Protein AF-A0A9P6UT31-F1 (afdb_monomer)

Solvent-accessible surface area (backbone atoms only — not comparable to full-atom values): 18088 Å² total; per-residue (Å²): 134,74,59,68,81,77,45,52,52,40,90,89,77,68,47,75,53,59,65,46,80,46,76,74,80,50,103,88,44,60,44,75,48,74,59,78,78,89,72,76,81,85,80,83,87,83,89,79,82,91,78,92,74,94,70,62,83,73,60,66,54,74,82,75,46,77,83,74,69,74,71,71,68,64,85,65,69,84,69,59,64,67,61,57,50,50,54,50,52,54,51,53,50,52,51,39,51,52,50,30,52,33,63,76,67,68,44,48,66,56,82,79,68,84,34,88,88,59,56,60,48,88,85,47,20,66,50,39,64,77,40,54,75,65,48,64,67,44,52,67,50,48,46,49,51,49,54,22,56,58,64,68,55,70,73,80,83,72,86,69,93,69,89,71,86,87,80,98,82,82,61,74,71,61,57,54,53,53,52,53,54,50,52,54,50,48,52,53,53,40,54,49,51,56,52,42,46,48,73,32,51,59,90,39,69,74,33,39,57,75,46,27,86,80,44,51,91,47,30,66,59,51,46,53,50,49,54,56,53,71,28,42,86,57,55,73,71,54,38,67,75,66,59,49,58,53,58,95,76,74,86,76,81,83,76,79,84,78,78,81,86,80,88,83,84,89,80,89,81,83,90,82,86,84,87,87,135

Mean predicted aligned error: 20.28 Å

Radius of gyration: 34.46 Å; Cα contacts (8 Å, |Δi|>4): 159; chains: 1; bounding box: 101×57×106 Å

Sequence (277 aa):
MQWSTLSHTCPLCIRPFTTCIHDIQDDQHFSTHQFEPLSHARSHSGRPTASDTTLSHGIIRRLYGPPQFRRRTRNRPPQPESAEEQSVADRQQAALESRRNVYRNGLFVRHIGANRISGFQQITPETFRIFPQRLDRLVPWIRRELQAITTLNPSPRSEVPSQGLANPTTTRSADNNALEETDSGLEIIREYIIAVCRRYDLQTDQGQDLIRDFLHEHTEHFVHELMGFARSPFSIEAYDRSAQYTSSSSSSSSTPVVVPGGGGNIREPGKDEEEKL

Organism: NCBI:txid64522

Structure (mmCIF, N/CA/C/O backbone):
data_AF-A0A9P6UT31-F1
#
_entry.id   AF-A0A9P6UT31-F1
#
loop_
_atom_site.group_PDB
_atom_site.id
_atom_site.type_symbol
_atom_site.label_atom_id
_atom_site.label_alt_id
_atom_site.label_comp_id
_atom_site.label_asym_id
_atom_site.label_entity_id
_atom_site.label_seq_id
_atom_site.pdbx_PDB_ins_code
_atom_site.Cartn_x
_atom_site.Cartn_y
_atom_site.Cartn_z
_atom_site.occupancy
_atom_site.B_iso_or_equiv
_atom_site.auth_seq_id
_atom_site.auth_comp_id
_atom_site.auth_asym_id
_atom_site.auth_atom_id
_atom_site.pdbx_PDB_model_num
ATOM 1 N N . MET A 1 1 ? 34.360 0.924 -24.521 1.00 55.94 1 MET A N 1
ATOM 2 C CA . MET A 1 1 ? 35.288 1.147 -23.385 1.00 55.94 1 MET A CA 1
ATOM 3 C C . MET A 1 1 ? 35.513 2.647 -23.117 1.00 55.94 1 MET A C 1
ATOM 5 O O . MET A 1 1 ? 36.649 3.078 -23.033 1.00 55.94 1 MET A O 1
ATOM 9 N N . GLN A 1 2 ? 34.461 3.474 -23.010 1.00 56.59 2 GLN A N 1
ATOM 10 C CA . GLN A 1 2 ? 34.612 4.935 -22.800 1.00 56.59 2 GLN A CA 1
ATOM 11 C C . GLN A 1 2 ? 34.269 5.392 -21.372 1.00 56.59 2 GLN A C 1
ATOM 13 O O . GLN A 1 2 ? 34.571 6.515 -20.986 1.00 56.59 2 GLN A O 1
ATOM 18 N N . TRP A 1 3 ? 33.630 4.533 -20.573 1.00 55.09 3 TRP A N 1
ATOM 19 C CA . TRP A 1 3 ? 33.180 4.889 -19.224 1.00 55.09 3 TRP A CA 1
ATOM 20 C C . TRP A 1 3 ? 34.244 4.585 -18.155 1.00 55.09 3 TRP A C 1
ATOM 22 O O . TRP A 1 3 ? 34.396 5.337 -17.197 1.00 55.09 3 TRP A O 1
ATOM 32 N N . SER A 1 4 ? 35.068 3.555 -18.382 1.00 57.34 4 SER A N 1
ATOM 33 C CA . SER A 1 4 ? 36.216 3.205 -17.534 1.00 57.34 4 SER A CA 1
ATOM 34 C C . SER A 1 4 ? 37.340 4.245 -17.561 1.00 57.34 4 SER A C 1
ATOM 36 O O . SER A 1 4 ? 38.155 4.257 -16.656 1.00 57.34 4 SER A O 1
ATOM 38 N N . THR A 1 5 ? 37.382 5.143 -18.551 1.00 57.12 5 THR A N 1
ATOM 39 C CA . THR A 1 5 ? 38.316 6.286 -18.579 1.00 57.12 5 THR A CA 1
ATOM 40 C C . THR A 1 5 ? 37.827 7.485 -17.760 1.00 57.12 5 THR A C 1
ATOM 42 O O . THR A 1 5 ? 38.601 8.405 -17.520 1.00 57.12 5 THR A O 1
ATOM 45 N N . LEU A 1 6 ? 36.553 7.496 -17.341 1.00 59.47 6 LEU A N 1
ATOM 46 C CA . LEU A 1 6 ? 35.936 8.586 -16.572 1.00 59.47 6 LEU A CA 1
ATOM 47 C C . LEU A 1 6 ? 35.681 8.205 -15.108 1.00 59.47 6 LEU A C 1
ATOM 49 O O . LEU A 1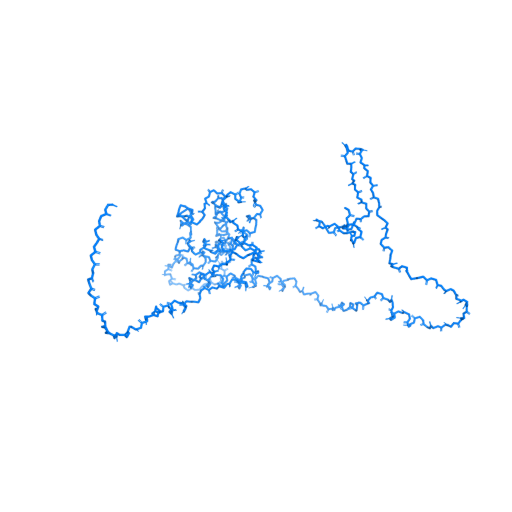 6 ? 35.752 9.067 -14.235 1.00 59.47 6 LEU A O 1
ATOM 53 N N . SER A 1 7 ? 35.379 6.933 -14.826 1.00 65.31 7 SER A N 1
ATOM 54 C CA . SER A 1 7 ? 35.158 6.444 -13.464 1.00 65.31 7 SER A CA 1
ATOM 55 C C . SER A 1 7 ? 35.541 4.974 -13.312 1.00 65.31 7 SER A C 1
ATOM 57 O O . SER A 1 7 ? 35.119 4.113 -14.083 1.00 65.31 7 SER A O 1
ATOM 59 N N . HIS A 1 8 ? 36.308 4.680 -12.264 1.00 76.88 8 HIS A N 1
ATOM 60 C CA . HIS A 1 8 ? 36.716 3.331 -11.866 1.00 76.88 8 HIS A CA 1
ATOM 61 C C . HIS A 1 8 ? 35.725 2.722 -10.851 1.00 76.88 8 HIS A C 1
ATOM 63 O O . HIS A 1 8 ? 36.132 2.042 -9.915 1.00 76.88 8 HIS A O 1
ATOM 69 N N . THR A 1 9 ? 34.420 3.015 -10.957 1.00 79.56 9 THR A N 1
ATOM 70 C CA . THR A 1 9 ? 33.375 2.553 -10.014 1.00 79.56 9 THR A CA 1
ATOM 71 C C . THR A 1 9 ? 32.263 1.810 -10.739 1.00 79.56 9 THR A C 1
ATOM 73 O O . THR A 1 9 ? 31.594 2.392 -11.576 1.00 79.56 9 THR A O 1
ATOM 76 N N . CYS A 1 10 ? 32.021 0.536 -10.425 1.00 75.25 10 CYS A N 1
ATOM 77 C CA . CYS A 1 10 ? 31.043 -0.281 -11.146 1.00 75.25 10 CYS A CA 1
ATOM 78 C C . CYS A 1 10 ? 29.607 0.257 -10.970 1.00 75.25 10 CYS A C 1
ATOM 80 O O . CYS A 1 10 ? 29.149 0.371 -9.834 1.00 75.25 10 CYS A O 1
ATOM 82 N N . PRO A 1 11 ? 28.845 0.523 -12.047 1.00 70.06 11 PRO A N 1
ATOM 83 C CA . PRO A 1 11 ? 27.484 1.053 -11.932 1.00 70.06 11 PRO A CA 1
ATOM 84 C C . PRO A 1 11 ? 26.466 0.025 -11.407 1.00 70.06 11 PRO A C 1
ATOM 86 O O . PRO A 1 11 ? 25.382 0.411 -10.988 1.00 70.06 11 PRO A O 1
ATOM 89 N N . LEU A 1 12 ? 26.800 -1.272 -11.413 1.00 67.44 12 LEU A N 1
ATOM 90 C CA . LEU A 1 12 ? 25.903 -2.347 -10.968 1.00 67.44 12 LEU A CA 1
ATOM 91 C C . LEU A 1 12 ? 26.010 -2.640 -9.468 1.00 67.44 12 LEU A C 1
ATOM 93 O O . LEU A 1 12 ? 25.027 -3.019 -8.842 1.00 67.44 12 LEU A O 1
ATOM 97 N N . CYS A 1 13 ? 27.202 -2.489 -8.887 1.00 76.00 13 CYS A N 1
ATOM 98 C CA . CYS A 1 13 ? 27.456 -2.860 -7.490 1.00 76.00 13 CYS A CA 1
ATOM 99 C C . CYS A 1 13 ? 28.199 -1.791 -6.682 1.00 76.00 13 CYS A C 1
ATOM 101 O O . CYS A 1 13 ? 28.485 -2.004 -5.506 1.00 76.00 13 CYS A O 1
ATOM 103 N N . ILE A 1 14 ? 28.523 -0.652 -7.303 1.00 69.44 14 ILE A N 1
ATOM 104 C CA . ILE A 1 14 ? 29.132 0.534 -6.682 1.00 69.44 14 ILE A CA 1
ATOM 105 C C . ILE A 1 14 ? 30.558 0.265 -6.144 1.00 69.44 14 ILE A C 1
ATOM 107 O O . ILE A 1 14 ? 31.174 1.112 -5.502 1.00 69.44 14 ILE A O 1
ATOM 111 N N . ARG A 1 15 ? 31.152 -0.899 -6.441 1.00 66.81 15 ARG A N 1
ATOM 112 C CA . ARG A 1 15 ? 32.525 -1.226 -6.022 1.00 66.81 15 ARG A CA 1
ATOM 113 C C . ARG A 1 15 ? 33.569 -0.598 -6.953 1.00 66.81 15 ARG A C 1
ATOM 115 O O . ARG A 1 15 ? 33.372 -0.615 -8.173 1.00 66.81 15 ARG A O 1
ATOM 122 N N . PRO A 1 16 ? 34.686 -0.079 -6.411 1.00 75.06 16 PRO A N 1
ATOM 123 C CA . PRO A 1 16 ? 35.797 0.383 -7.225 1.00 75.06 16 PRO A CA 1
ATOM 124 C C . PRO A 1 16 ? 36.503 -0.804 -7.892 1.00 75.06 16 PRO A C 1
ATOM 126 O O . PRO A 1 16 ? 36.674 -1.851 -7.268 1.00 75.06 16 PRO A O 1
ATOM 129 N N . PHE A 1 17 ? 36.915 -0.645 -9.146 1.00 73.25 17 PHE A N 1
ATOM 130 C CA . PHE A 1 17 ? 37.635 -1.672 -9.898 1.00 73.25 17 PHE A CA 1
ATOM 131 C C . PHE A 1 17 ? 38.819 -1.062 -10.651 1.00 73.25 17 PHE A C 1
ATOM 133 O O . PHE A 1 17 ? 38.739 0.048 -11.165 1.00 73.25 17 PHE A O 1
ATOM 140 N N . THR A 1 18 ? 39.929 -1.791 -10.712 1.00 74.56 18 THR A N 1
ATOM 141 C CA . THR A 1 18 ? 41.158 -1.383 -11.420 1.00 74.56 18 THR A CA 1
ATOM 142 C C . THR A 1 18 ? 41.464 -2.278 -12.615 1.00 74.56 18 THR A C 1
ATOM 144 O O . THR A 1 18 ? 42.362 -1.983 -13.401 1.00 74.56 18 THR A O 1
ATOM 147 N N . THR A 1 19 ? 40.703 -3.359 -12.780 1.00 78.50 19 THR A N 1
ATOM 148 C CA . THR A 1 19 ? 40.875 -4.343 -13.843 1.00 78.50 19 THR A CA 1
ATOM 149 C C . THR A 1 19 ? 39.528 -4.677 -14.473 1.00 78.50 19 THR A C 1
ATOM 151 O O . THR A 1 19 ? 38.490 -4.653 -13.811 1.00 78.50 19 THR A O 1
ATOM 154 N N . CYS A 1 20 ? 39.534 -4.960 -15.772 1.00 80.81 20 CYS A N 1
ATOM 155 C CA . CYS A 1 20 ? 38.381 -5.466 -16.506 1.00 80.81 20 CYS A CA 1
ATOM 156 C C . CYS A 1 20 ? 38.796 -6.711 -17.286 1.00 80.81 20 CYS A C 1
ATOM 158 O O . CYS A 1 20 ? 39.843 -6.720 -17.934 1.00 80.81 20 CYS A O 1
ATOM 160 N N . ILE A 1 21 ? 37.970 -7.750 -17.224 1.00 82.31 21 ILE A N 1
ATOM 161 C CA . ILE A 1 21 ? 38.144 -8.963 -18.016 1.00 82.31 21 ILE A CA 1
ATOM 162 C C . ILE A 1 21 ? 37.345 -8.804 -19.312 1.00 82.31 21 ILE A C 1
ATOM 164 O O . ILE A 1 21 ? 36.196 -8.365 -19.289 1.00 82.31 21 ILE A O 1
ATOM 168 N N . HIS A 1 22 ? 37.961 -9.136 -20.440 1.00 73.38 22 HIS A N 1
ATOM 169 C CA . HIS A 1 22 ? 37.371 -9.064 -21.772 1.00 73.38 22 HIS A CA 1
ATOM 170 C C . HIS A 1 22 ? 37.888 -10.218 -22.636 1.00 73.38 22 HIS A C 1
ATOM 172 O O . HIS A 1 22 ? 38.873 -10.859 -22.280 1.00 73.38 22 HIS A O 1
ATOM 178 N N . ASP A 1 23 ? 37.203 -10.478 -23.751 1.00 71.56 23 ASP A N 1
ATOM 179 C CA . ASP A 1 23 ? 37.497 -11.593 -24.663 1.00 71.56 23 ASP A CA 1
ATOM 180 C C . ASP A 1 23 ? 37.606 -12.943 -23.925 1.00 71.56 23 ASP A C 1
ATOM 182 O O . ASP A 1 23 ? 38.685 -13.510 -23.753 1.00 71.56 23 ASP A O 1
ATOM 186 N N . ILE A 1 24 ? 36.470 -13.392 -23.380 1.00 82.38 24 ILE A N 1
ATOM 187 C CA . ILE A 1 24 ? 36.368 -14.615 -22.574 1.00 82.38 24 ILE A CA 1
ATOM 188 C C . ILE A 1 24 ? 36.058 -15.779 -23.514 1.00 82.38 24 ILE A C 1
ATOM 190 O O . ILE A 1 24 ? 34.974 -15.817 -24.098 1.00 82.38 24 ILE A O 1
ATOM 194 N N . GLN A 1 25 ? 36.998 -16.714 -23.650 1.00 74.50 25 GLN A N 1
ATOM 195 C CA . GLN A 1 25 ? 36.831 -17.919 -24.468 1.00 74.50 25 GLN A CA 1
ATOM 196 C C . GLN A 1 25 ? 36.508 -19.153 -23.616 1.00 74.50 25 GLN A C 1
ATOM 198 O O . GLN A 1 25 ? 35.701 -19.978 -24.034 1.00 74.50 25 GLN A O 1
ATOM 203 N N . ASP A 1 26 ? 37.108 -19.261 -22.427 1.00 75.62 26 ASP A N 1
ATOM 204 C CA . ASP A 1 26 ? 36.902 -20.355 -21.468 1.00 75.62 26 ASP A CA 1
ATOM 205 C C . ASP A 1 26 ? 37.265 -19.891 -20.041 1.00 75.62 26 ASP A C 1
ATOM 207 O O . ASP A 1 26 ? 37.867 -18.826 -19.873 1.00 75.62 26 ASP A O 1
ATOM 211 N N . ASP A 1 27 ? 36.972 -20.695 -19.016 1.00 71.94 27 ASP A N 1
ATOM 212 C CA . ASP A 1 27 ? 37.182 -20.365 -17.592 1.00 71.94 27 ASP A CA 1
ATOM 213 C C . ASP A 1 27 ? 38.648 -20.032 -17.241 1.00 71.94 27 ASP A C 1
ATOM 215 O O . ASP A 1 27 ? 38.927 -19.360 -16.245 1.00 71.94 27 ASP A O 1
ATOM 219 N N . GLN A 1 28 ? 39.597 -20.482 -18.068 1.00 70.81 28 GLN A N 1
ATOM 220 C CA . GLN A 1 28 ? 41.035 -20.218 -17.920 1.00 70.81 28 GLN A CA 1
ATOM 221 C C . GLN A 1 28 ? 41.618 -19.325 -19.026 1.00 70.81 28 GLN A C 1
ATOM 223 O O . GLN A 1 28 ? 42.780 -18.930 -18.942 1.00 70.81 28 GLN A O 1
ATOM 228 N N . HIS A 1 29 ? 40.832 -18.983 -20.049 1.00 66.44 29 HIS A N 1
ATOM 229 C CA . HIS A 1 29 ? 41.292 -18.242 -21.222 1.00 66.44 29 HIS A CA 1
ATOM 230 C C . HIS A 1 29 ? 40.485 -16.954 -21.373 1.00 66.44 29 HIS A C 1
ATOM 232 O O . HIS A 1 29 ? 39.473 -16.895 -22.074 1.00 66.44 29 HIS A O 1
ATOM 238 N N . PHE A 1 30 ? 40.953 -15.911 -20.689 1.00 81.38 30 PHE A N 1
ATOM 239 C CA . PHE A 1 30 ? 40.397 -14.566 -20.763 1.00 81.38 30 PHE A CA 1
ATOM 240 C C . PHE A 1 30 ? 41.496 -13.505 -20.719 1.00 81.38 30 PHE A C 1
ATOM 242 O O . PHE A 1 30 ? 42.543 -13.683 -20.092 1.00 81.38 30 PHE A O 1
ATOM 249 N N . SER A 1 31 ? 41.237 -12.361 -21.350 1.00 79.19 31 SER A N 1
ATOM 250 C CA . SER A 1 31 ? 42.163 -11.229 -21.358 1.00 79.19 31 SER A CA 1
ATOM 251 C C . SER A 1 31 ? 41.822 -10.240 -20.247 1.00 79.19 31 SER A C 1
ATOM 253 O O . SER A 1 31 ? 40.707 -9.728 -20.151 1.00 79.19 31 SER A O 1
ATOM 255 N N . THR A 1 32 ? 42.797 -9.921 -19.396 1.00 80.94 32 THR A N 1
ATOM 256 C CA . THR A 1 32 ? 42.625 -8.915 -18.336 1.00 80.94 32 THR A CA 1
ATOM 257 C C . THR A 1 32 ? 43.281 -7.604 -18.746 1.00 80.94 32 THR A C 1
ATOM 259 O O . THR A 1 32 ? 44.486 -7.553 -18.970 1.00 80.94 32 THR A O 1
ATOM 262 N N . HIS A 1 33 ? 42.500 -6.529 -18.807 1.00 75.38 33 HIS A N 1
ATOM 263 C CA . HIS A 1 33 ? 42.992 -5.173 -19.017 1.00 75.38 33 HIS A CA 1
ATOM 264 C C . HIS A 1 33 ? 43.079 -4.444 -17.672 1.00 75.38 33 HIS A C 1
ATOM 266 O O . HIS A 1 33 ? 42.070 -4.297 -16.978 1.00 75.38 33 HIS A O 1
ATOM 272 N N . GLN A 1 34 ? 44.273 -3.979 -17.301 1.00 77.62 34 GLN A N 1
ATOM 273 C CA . GLN A 1 34 ? 44.470 -3.121 -16.130 1.00 77.62 34 GLN A CA 1
ATOM 274 C C . GLN A 1 34 ? 44.361 -1.654 -16.542 1.00 77.62 34 GLN A C 1
ATOM 276 O O . GLN A 1 34 ? 44.925 -1.247 -17.556 1.00 77.62 34 GLN A O 1
ATOM 281 N N . PHE A 1 35 ? 43.626 -0.857 -15.771 1.00 74.88 35 PHE A N 1
ATOM 282 C CA . PHE A 1 35 ? 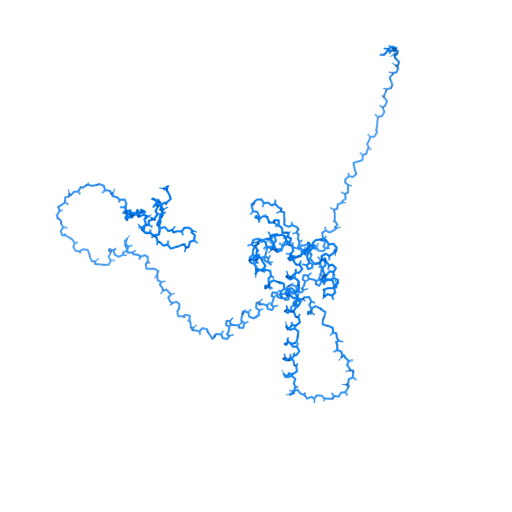43.518 0.578 -16.014 1.00 74.88 35 PHE A CA 1
ATOM 283 C C . PHE A 1 35 ? 44.605 1.325 -15.242 1.00 74.88 35 PHE A C 1
ATOM 285 O O . PHE A 1 35 ? 44.829 1.068 -14.057 1.00 74.88 35 PHE A O 1
ATOM 292 N N . GLU A 1 36 ? 45.258 2.269 -15.916 1.00 62.47 36 GLU A N 1
ATOM 293 C CA . GLU A 1 36 ? 46.199 3.210 -15.307 1.00 62.47 36 GLU A CA 1
ATOM 294 C C . GLU A 1 36 ? 45.496 3.958 -14.156 1.00 62.47 36 GLU A C 1
ATOM 296 O O . GLU A 1 36 ? 44.352 4.396 -14.330 1.00 62.47 36 GLU A O 1
ATOM 301 N N . PRO A 1 37 ? 46.119 4.122 -12.975 1.00 59.53 37 PRO A N 1
ATOM 302 C CA . PRO A 1 37 ? 45.552 4.954 -11.920 1.00 59.53 37 PRO A CA 1
ATOM 303 C C . PRO A 1 37 ? 45.222 6.339 -12.483 1.00 59.53 37 PRO A C 1
ATOM 305 O O . PRO A 1 37 ? 46.058 6.929 -13.162 1.00 59.53 37 PRO A O 1
ATOM 308 N N . LEU A 1 38 ? 44.025 6.867 -12.198 1.00 55.66 38 LEU A N 1
ATOM 309 C CA . LEU A 1 38 ? 43.608 8.215 -12.603 1.00 55.66 38 LEU A CA 1
ATOM 310 C C . LEU A 1 38 ? 44.521 9.261 -11.932 1.00 55.66 38 LEU A C 1
ATOM 312 O O . LEU A 1 38 ? 44.217 9.818 -10.874 1.00 55.66 38 LEU A O 1
ATOM 316 N N . SER A 1 39 ? 45.693 9.493 -12.522 1.00 52.12 39 SER A N 1
ATOM 317 C CA . SER A 1 39 ? 46.654 10.494 -12.090 1.00 52.12 39 SER A CA 1
ATOM 318 C C . SER A 1 39 ? 46.061 11.866 -12.372 1.00 52.12 39 SER A C 1
ATOM 320 O O . SER A 1 39 ? 45.770 12.208 -13.519 1.00 52.12 39 SER A O 1
ATOM 322 N N . HIS A 1 40 ? 45.868 12.637 -11.306 1.00 47.44 40 HIS A N 1
ATOM 323 C CA . HIS A 1 40 ? 45.431 14.022 -11.373 1.00 47.44 40 HIS A CA 1
ATOM 324 C C . HIS A 1 40 ? 46.358 14.815 -12.304 1.00 47.44 40 HIS A C 1
ATOM 326 O O . HIS A 1 40 ? 47.574 14.617 -12.303 1.00 47.44 40 HIS A O 1
ATOM 332 N N . ALA A 1 41 ? 45.744 15.680 -13.110 1.00 37.25 41 ALA A N 1
ATOM 333 C CA . ALA A 1 41 ? 46.354 16.490 -14.154 1.00 37.25 41 ALA A CA 1
ATOM 334 C C . ALA A 1 41 ? 47.780 16.978 -13.830 1.00 37.25 41 ALA A C 1
ATOM 336 O O . ALA A 1 41 ? 48.024 17.660 -12.835 1.00 37.25 41 ALA A O 1
ATOM 337 N N . ARG A 1 42 ? 48.718 16.660 -14.728 1.00 40.19 42 ARG A N 1
ATOM 338 C CA . ARG A 1 42 ? 50.041 17.285 -14.796 1.00 40.19 42 ARG A CA 1
ATOM 339 C C . ARG A 1 42 ? 49.901 18.716 -15.319 1.00 40.19 42 ARG A C 1
ATOM 341 O O . ARG A 1 42 ? 49.460 18.906 -16.448 1.00 40.19 42 ARG A O 1
ATOM 348 N N . SER A 1 43 ? 50.390 19.688 -14.555 1.00 34.06 43 SER A N 1
ATOM 349 C CA . SER A 1 43 ? 50.807 20.993 -15.080 1.00 34.06 43 SER A CA 1
ATOM 350 C C . SER A 1 43 ? 52.323 20.981 -15.292 1.00 34.06 43 SER A C 1
ATOM 352 O O . SER A 1 43 ? 53.081 20.554 -14.422 1.00 34.06 43 SER A O 1
ATOM 354 N N . HIS A 1 44 ? 52.749 21.399 -16.481 1.00 37.22 44 HIS A N 1
ATOM 355 C CA . HIS A 1 44 ? 54.124 21.373 -16.972 1.00 37.22 44 HIS A CA 1
ATOM 356 C C . HIS A 1 44 ? 55.096 22.324 -16.243 1.00 37.22 44 HIS A C 1
ATOM 358 O O . HIS A 1 44 ? 54.750 23.455 -15.933 1.00 37.22 44 HIS A O 1
ATOM 364 N N . SER A 1 45 ? 56.337 21.832 -16.105 1.00 41.19 45 SER A N 1
ATOM 365 C CA . SER A 1 45 ? 57.652 22.493 -16.250 1.00 41.19 45 SER A CA 1
ATOM 366 C C . SER A 1 45 ? 57.934 23.847 -15.577 1.00 41.19 45 SER A C 1
ATOM 368 O O . SER A 1 45 ? 57.374 24.874 -15.940 1.00 41.19 45 SER A O 1
ATOM 370 N N . GLY A 1 46 ? 58.971 23.859 -14.729 1.00 31.72 46 GLY A N 1
ATOM 371 C CA . GLY A 1 46 ? 59.716 25.069 -14.371 1.00 31.72 46 GLY A CA 1
ATOM 372 C C . GLY A 1 46 ? 60.398 24.973 -13.007 1.00 31.72 46 GLY A C 1
ATOM 373 O O . GLY A 1 46 ? 59.803 25.299 -11.989 1.00 31.72 46 GLY A O 1
ATOM 374 N N . ARG A 1 47 ? 61.661 24.536 -12.973 1.00 38.28 47 ARG A N 1
ATOM 375 C CA . ARG A 1 47 ? 62.549 24.680 -11.804 1.00 38.28 47 ARG A CA 1
ATOM 376 C C . ARG A 1 47 ? 63.086 26.124 -11.780 1.00 38.28 47 ARG A C 1
ATOM 378 O O . ARG A 1 47 ? 63.518 26.594 -12.829 1.00 38.28 47 ARG A O 1
ATOM 385 N N . PRO A 1 48 ? 63.088 26.812 -10.625 1.00 39.31 48 PRO A N 1
ATOM 386 C CA . PRO A 1 48 ? 64.368 27.205 -10.013 1.00 39.31 48 PRO A CA 1
ATOM 387 C C . PRO A 1 48 ? 64.338 27.053 -8.473 1.00 39.31 48 PRO A C 1
ATOM 389 O O . PRO A 1 48 ? 63.336 27.307 -7.821 1.00 39.31 48 PRO A O 1
ATOM 392 N N . THR A 1 49 ? 65.310 26.325 -7.916 1.00 36.84 49 THR A N 1
ATOM 393 C CA . THR A 1 49 ? 66.365 26.816 -6.996 1.00 36.84 49 THR A CA 1
ATOM 394 C C . THR A 1 49 ? 65.898 27.251 -5.604 1.00 36.84 49 THR A C 1
ATOM 396 O O . THR A 1 49 ? 65.074 28.139 -5.444 1.00 36.84 49 THR A O 1
ATOM 399 N N . ALA A 1 50 ? 66.525 26.604 -4.620 1.00 46.47 50 ALA A N 1
ATOM 400 C CA . ALA A 1 50 ? 66.476 26.824 -3.183 1.00 46.47 50 ALA A CA 1
ATOM 401 C C . ALA A 1 50 ? 66.234 28.272 -2.735 1.00 46.47 50 ALA A C 1
ATOM 403 O O . ALA A 1 50 ? 66.928 29.187 -3.170 1.00 46.47 50 ALA A O 1
ATOM 404 N N . SER A 1 51 ? 65.338 28.437 -1.764 1.00 35.59 51 SER A N 1
ATOM 405 C CA . SER A 1 51 ? 65.459 29.431 -0.698 1.00 35.59 51 SER A CA 1
ATOM 406 C C . SER A 1 51 ? 64.647 28.960 0.500 1.00 35.59 51 SER A C 1
ATOM 408 O O . SER A 1 51 ? 63.455 28.678 0.411 1.00 35.59 51 SER A O 1
ATOM 410 N N . ASP A 1 52 ? 65.372 28.831 1.594 1.00 46.25 52 ASP A N 1
ATOM 411 C CA . ASP A 1 52 ? 64.942 28.571 2.952 1.00 46.25 52 ASP A CA 1
ATOM 412 C C . ASP A 1 52 ? 63.860 29.572 3.393 1.00 46.25 52 ASP A C 1
ATOM 414 O O . ASP A 1 52 ? 64.053 30.784 3.311 1.00 46.25 52 ASP A O 1
ATOM 418 N N . THR A 1 53 ? 62.702 29.086 3.838 1.00 41.59 53 THR A N 1
ATOM 419 C CA . THR A 1 53 ? 61.791 29.852 4.700 1.00 41.59 53 THR A CA 1
ATOM 420 C C . THR A 1 53 ? 60.957 28.862 5.505 1.00 41.59 53 THR A C 1
ATOM 422 O O . THR A 1 53 ? 60.014 28.242 5.010 1.00 41.59 53 THR A O 1
ATOM 425 N N . THR A 1 54 ? 61.318 28.705 6.773 1.00 53.09 54 THR A N 1
ATOM 426 C CA . THR A 1 54 ? 60.575 27.953 7.783 1.00 53.09 54 THR A CA 1
ATOM 427 C C . THR A 1 54 ? 59.244 28.645 8.088 1.00 53.09 54 THR A C 1
ATOM 429 O O . THR A 1 54 ? 59.093 29.404 9.040 1.00 53.09 54 THR A O 1
ATOM 432 N N . LEU A 1 55 ? 58.231 28.371 7.269 1.00 43.62 55 LEU A N 1
ATOM 433 C CA . LEU A 1 55 ? 56.847 28.706 7.584 1.00 43.62 55 LEU A CA 1
ATOM 434 C C . LEU A 1 55 ? 56.254 27.600 8.457 1.00 43.62 55 LEU A C 1
ATOM 436 O O . LEU A 1 55 ? 56.048 26.466 8.025 1.00 43.62 55 LEU A O 1
ATOM 440 N N . SER A 1 56 ? 56.002 27.963 9.712 1.00 50.31 56 SER A N 1
ATOM 441 C CA . SER A 1 56 ? 55.374 27.172 10.764 1.00 50.31 56 SER A CA 1
ATOM 442 C C . SER A 1 56 ? 54.295 26.222 10.230 1.00 50.31 56 SER A C 1
ATOM 444 O O . SER A 1 56 ? 53.353 26.650 9.556 1.00 50.31 56 SER A O 1
ATOM 446 N N . HIS A 1 57 ? 54.388 24.943 10.620 1.00 46.00 57 HIS A N 1
ATOM 447 C CA . HIS A 1 57 ? 53.499 23.812 10.285 1.00 46.00 57 HIS A CA 1
ATOM 448 C C . HIS A 1 57 ? 51.972 24.068 10.411 1.00 46.00 57 HIS A C 1
ATOM 450 O O . HIS A 1 57 ? 51.168 23.217 10.029 1.00 46.00 57 HIS A O 1
ATOM 456 N N . GLY A 1 58 ? 51.543 25.221 10.932 1.00 51.91 58 GLY A N 1
ATOM 457 C CA . GLY A 1 58 ? 50.143 25.627 11.051 1.00 51.91 58 GLY A CA 1
ATOM 458 C C . GLY A 1 58 ? 49.499 26.180 9.771 1.00 51.91 58 GLY A C 1
ATOM 459 O O . GLY A 1 58 ? 48.281 26.069 9.636 1.00 51.91 58 GLY A O 1
ATOM 460 N N . ILE A 1 59 ? 50.261 26.746 8.825 1.00 48.56 59 ILE A N 1
ATOM 461 C CA . ILE A 1 59 ? 49.676 27.418 7.641 1.00 48.56 59 ILE A CA 1
ATOM 462 C C . ILE A 1 59 ? 49.377 26.421 6.505 1.00 48.56 59 ILE A C 1
ATOM 464 O O . ILE A 1 59 ? 48.308 26.488 5.897 1.00 48.56 59 ILE A O 1
ATOM 468 N N . ILE A 1 60 ? 50.240 25.421 6.285 1.00 44.41 60 ILE A N 1
ATOM 469 C CA . ILE A 1 60 ? 50.081 24.427 5.201 1.00 44.41 60 ILE A CA 1
ATOM 470 C C . ILE A 1 60 ? 48.833 23.537 5.390 1.00 44.41 60 ILE A C 1
ATOM 472 O O . ILE A 1 60 ? 48.211 23.121 4.414 1.00 44.41 60 ILE A O 1
ATOM 476 N N . ARG A 1 61 ? 48.373 23.312 6.632 1.00 47.81 61 ARG A N 1
ATOM 477 C CA . ARG A 1 61 ? 47.138 22.547 6.903 1.00 47.81 61 ARG A CA 1
ATOM 478 C C . ARG A 1 61 ? 45.842 23.258 6.489 1.00 47.81 61 ARG A C 1
ATOM 480 O O . ARG A 1 61 ? 44.819 22.583 6.412 1.00 47.81 61 ARG A O 1
ATOM 487 N N . ARG A 1 62 ? 45.845 24.578 6.247 1.00 50.59 62 ARG A N 1
ATOM 488 C CA . ARG A 1 62 ? 44.618 25.332 5.908 1.00 50.59 62 ARG A CA 1
ATOM 489 C C . ARG A 1 62 ? 44.254 25.327 4.428 1.00 50.59 62 ARG A C 1
ATOM 491 O O . ARG A 1 62 ? 43.081 25.511 4.134 1.00 50.59 62 ARG A O 1
ATOM 498 N N . LEU A 1 63 ? 45.216 25.143 3.525 1.00 48.00 63 LEU A N 1
ATOM 499 C CA . LEU A 1 63 ? 44.963 25.292 2.085 1.00 48.00 63 LEU A CA 1
ATOM 500 C C . LEU A 1 63 ? 44.865 23.954 1.337 1.00 48.00 63 LEU A C 1
ATOM 502 O O . LEU A 1 63 ? 44.166 23.892 0.334 1.00 48.00 63 LEU A O 1
ATOM 506 N N . TYR A 1 64 ? 45.490 22.881 1.844 1.00 50.06 64 TYR A N 1
ATOM 507 C CA . TYR A 1 64 ? 45.511 21.566 1.174 1.00 50.06 64 TYR A CA 1
ATOM 508 C C . TYR A 1 64 ? 45.342 20.364 2.124 1.00 50.06 64 TYR A C 1
ATOM 510 O O . TYR A 1 64 ? 45.649 19.229 1.767 1.00 50.06 64 TYR A O 1
ATOM 518 N N . GLY A 1 65 ? 44.867 20.584 3.353 1.00 53.22 65 GLY A N 1
ATOM 519 C CA . GLY A 1 65 ? 44.467 19.485 4.234 1.00 53.22 65 GLY A CA 1
ATOM 520 C C . GLY A 1 65 ? 43.089 18.940 3.831 1.00 53.22 65 GLY A C 1
ATOM 521 O O . GLY A 1 65 ? 42.230 19.747 3.470 1.00 53.22 65 GLY A O 1
ATOM 522 N N . PRO A 1 66 ? 42.831 17.616 3.922 1.00 55.94 66 PRO A N 1
ATOM 523 C CA . PRO A 1 66 ? 41.481 17.086 3.751 1.00 55.94 66 PRO A CA 1
ATOM 524 C C . PRO A 1 66 ? 40.542 17.855 4.681 1.00 55.94 66 PRO A C 1
ATOM 526 O O . PRO A 1 66 ? 40.974 18.179 5.798 1.00 55.94 66 PRO A O 1
ATOM 529 N N . PRO A 1 67 ? 39.308 18.184 4.244 1.00 48.66 67 PRO A N 1
ATOM 530 C CA . PRO A 1 67 ? 38.384 18.938 5.064 1.00 48.66 67 PRO A CA 1
ATOM 531 C C . PRO A 1 67 ? 38.266 18.172 6.368 1.00 48.66 67 PRO A C 1
ATOM 533 O O . PRO A 1 67 ? 37.723 17.068 6.421 1.00 48.66 67 PRO A O 1
ATOM 536 N N . GLN A 1 68 ? 38.840 18.746 7.423 1.00 52.16 68 GLN A N 1
ATOM 537 C CA . GLN A 1 68 ? 38.564 18.319 8.771 1.00 52.16 68 GLN A CA 1
ATOM 538 C C . GLN A 1 68 ? 37.117 18.743 8.942 1.00 52.16 68 GLN A C 1
ATOM 540 O O . GLN A 1 68 ? 36.828 19.843 9.418 1.00 52.16 68 GLN A O 1
ATOM 545 N N . PHE A 1 69 ? 36.193 17.887 8.493 1.00 46.38 69 PHE A N 1
ATOM 546 C CA . PHE A 1 69 ? 34.910 17.774 9.135 1.00 46.38 69 PHE A CA 1
ATOM 547 C C . PHE A 1 69 ? 35.291 17.768 10.598 1.00 46.38 69 PHE A C 1
ATOM 549 O O . PHE A 1 69 ? 35.867 16.796 11.097 1.00 46.38 69 PHE A O 1
ATOM 556 N N . ARG A 1 70 ? 35.056 18.897 11.275 1.00 48.09 70 ARG A N 1
ATOM 557 C CA . ARG A 1 70 ? 34.866 18.853 12.703 1.00 48.09 70 ARG A CA 1
ATOM 558 C C . ARG A 1 70 ? 33.799 17.792 12.817 1.00 48.09 70 ARG A C 1
ATOM 560 O O . ARG A 1 70 ? 32.623 18.061 12.577 1.00 48.09 70 ARG A O 1
ATOM 567 N N . ARG A 1 71 ? 34.219 16.578 13.163 1.00 46.56 71 ARG A N 1
ATOM 568 C CA . ARG A 1 71 ? 33.394 15.701 13.940 1.00 46.56 71 ARG A CA 1
ATOM 569 C C . ARG A 1 71 ? 33.131 16.550 15.180 1.00 46.56 71 ARG A C 1
ATOM 571 O O . ARG A 1 71 ? 33.800 16.439 16.194 1.00 46.56 71 ARG A O 1
ATOM 578 N N . ARG A 1 72 ? 32.089 17.383 15.110 1.00 43.81 72 ARG A N 1
ATOM 579 C CA . ARG A 1 72 ? 31.039 17.263 16.096 1.00 43.81 72 ARG A CA 1
ATOM 580 C C . ARG A 1 72 ? 30.655 15.785 16.017 1.00 43.81 72 ARG A C 1
ATOM 582 O O . ARG A 1 72 ? 29.646 15.424 15.428 1.00 43.81 72 ARG A O 1
ATOM 589 N N . THR A 1 73 ? 31.459 14.929 16.655 1.00 49.84 73 THR A N 1
ATOM 590 C CA . THR A 1 73 ? 30.891 13.983 17.588 1.00 49.84 73 THR A CA 1
ATOM 591 C C . THR A 1 73 ? 30.115 14.895 18.517 1.00 49.84 73 THR A C 1
ATOM 593 O O . THR A 1 73 ? 30.621 15.453 19.488 1.00 49.84 73 THR A O 1
ATOM 596 N N . ARG A 1 74 ? 28.885 15.209 18.095 1.00 50.66 74 ARG A N 1
ATOM 597 C CA . ARG A 1 74 ? 27.853 15.586 19.023 1.00 50.66 74 ARG A CA 1
ATOM 598 C C . ARG A 1 74 ? 27.972 14.445 20.013 1.00 50.66 74 ARG A C 1
ATOM 600 O O . ARG A 1 74 ? 27.791 13.294 19.619 1.00 50.66 74 ARG A O 1
ATOM 607 N N . ASN A 1 75 ? 28.410 14.753 21.227 1.00 50.16 75 ASN A N 1
ATOM 608 C CA . ASN A 1 75 ? 28.107 13.937 22.382 1.00 50.16 75 ASN A CA 1
ATOM 609 C C . ASN A 1 75 ? 26.573 13.888 22.411 1.00 50.16 75 ASN A C 1
ATOM 611 O O . ASN A 1 75 ? 25.935 14.658 23.119 1.00 50.16 75 ASN A O 1
ATOM 615 N N . ARG A 1 76 ? 25.971 13.126 21.489 1.00 54.47 76 ARG A N 1
ATOM 616 C CA . ARG A 1 76 ? 24.589 12.716 21.537 1.00 54.47 76 ARG A CA 1
ATOM 617 C C . ARG A 1 76 ? 24.691 11.629 22.591 1.00 54.47 76 ARG A C 1
ATOM 619 O O . ARG A 1 76 ? 25.333 10.616 22.304 1.00 54.47 76 ARG A O 1
ATOM 626 N N . PRO A 1 77 ? 24.233 11.891 23.826 1.00 62.84 77 PRO A N 1
ATOM 627 C CA . PRO A 1 77 ? 24.157 10.824 24.806 1.00 62.84 77 PRO A CA 1
ATOM 628 C C . PRO A 1 77 ? 23.453 9.645 24.127 1.00 62.84 77 PRO A C 1
ATOM 630 O O . PRO A 1 77 ? 22.558 9.909 23.311 1.00 62.84 77 PRO A O 1
ATOM 633 N N . PRO A 1 78 ? 23.883 8.394 24.371 1.00 57.47 78 PRO A N 1
ATOM 634 C CA . PRO A 1 78 ? 23.155 7.236 23.874 1.00 57.47 78 PRO A CA 1
ATOM 635 C C . PRO A 1 78 ? 21.698 7.451 24.273 1.00 57.47 78 PRO A C 1
ATOM 637 O O . PRO A 1 78 ? 21.387 7.547 25.462 1.00 57.47 78 PRO A O 1
ATOM 640 N N . GLN A 1 79 ? 20.834 7.698 23.283 1.00 58.12 79 GLN A N 1
ATOM 641 C CA . GLN A 1 79 ? 19.419 7.734 23.586 1.00 58.12 79 GLN A CA 1
ATOM 642 C C . GLN A 1 79 ? 19.067 6.326 24.045 1.00 58.12 79 GLN A C 1
ATOM 644 O O . GLN A 1 79 ? 19.583 5.369 23.464 1.00 58.12 79 GLN A O 1
ATOM 649 N N . PRO A 1 80 ? 18.254 6.188 25.100 1.00 60.19 80 PRO A N 1
ATOM 650 C CA . PRO A 1 80 ? 17.762 4.875 25.470 1.00 60.19 80 PRO A CA 1
ATOM 651 C C . PRO A 1 80 ? 17.089 4.281 24.227 1.00 60.19 80 PRO A C 1
ATOM 653 O O . PRO A 1 80 ? 16.237 4.944 23.634 1.00 60.19 80 PRO A O 1
ATOM 656 N N . GLU A 1 81 ? 17.521 3.090 23.799 1.00 62.31 81 GLU A N 1
ATOM 657 C CA . GLU A 1 81 ? 17.017 2.397 22.597 1.00 62.31 81 GLU A CA 1
ATOM 658 C C . GLU A 1 81 ? 15.481 2.335 22.610 1.00 62.31 81 GLU A C 1
ATOM 660 O O . GLU A 1 81 ? 14.834 2.587 21.596 1.00 62.31 81 GLU A O 1
ATOM 665 N N . SER A 1 82 ? 14.900 2.205 23.805 1.00 63.69 82 SER A N 1
ATOM 666 C CA . SER A 1 82 ? 13.459 2.259 24.050 1.00 63.69 82 SER A CA 1
ATOM 667 C C . SER A 1 82 ? 12.773 3.553 23.595 1.00 63.69 82 SER A C 1
ATOM 669 O O . SER A 1 82 ? 11.629 3.506 23.163 1.00 63.69 82 SER A O 1
ATOM 671 N N . ALA A 1 83 ? 13.429 4.718 23.645 1.00 70.00 83 ALA A N 1
ATOM 672 C CA . ALA A 1 83 ? 12.840 5.971 23.164 1.00 70.00 83 ALA A CA 1
ATOM 673 C C . ALA A 1 83 ? 12.837 6.062 21.629 1.00 70.00 83 ALA A C 1
ATOM 675 O O . ALA A 1 83 ? 11.927 6.659 21.050 1.00 70.00 83 ALA A O 1
ATOM 676 N N . GLU A 1 84 ? 13.840 5.484 20.961 1.00 70.00 84 GLU A N 1
ATOM 677 C CA . GLU A 1 84 ? 13.868 5.416 19.498 1.00 70.00 84 GLU A CA 1
ATOM 678 C C . GLU A 1 84 ? 12.856 4.378 18.988 1.00 70.00 84 GLU A C 1
ATOM 680 O O . GLU A 1 84 ? 12.088 4.695 18.078 1.00 70.00 84 GLU A O 1
ATOM 685 N N . GLU A 1 85 ? 12.764 3.209 19.626 1.00 70.88 85 GLU A N 1
ATOM 686 C CA . GLU A 1 85 ? 11.757 2.174 19.344 1.00 70.88 85 GLU A CA 1
ATOM 687 C C . GLU A 1 85 ? 10.327 2.684 19.543 1.00 70.88 85 GLU A C 1
ATOM 689 O O . GLU A 1 85 ? 9.500 2.558 18.636 1.00 70.88 85 GLU A O 1
ATOM 694 N N . GLN A 1 86 ? 10.052 3.355 20.667 1.00 71.94 86 GLN A N 1
ATOM 695 C CA . GLN A 1 86 ? 8.743 3.956 20.926 1.00 71.94 86 GLN A CA 1
ATOM 696 C C . GLN A 1 86 ? 8.382 4.976 19.837 1.00 71.94 86 GLN A C 1
ATOM 698 O O . GLN A 1 86 ? 7.282 4.947 19.298 1.00 71.94 86 GLN A O 1
ATOM 703 N N . SER A 1 87 ? 9.340 5.806 19.407 1.00 83.25 87 SER A N 1
ATOM 704 C CA . SER A 1 87 ? 9.111 6.780 18.329 1.00 83.25 87 SER A CA 1
ATOM 705 C C . SER A 1 87 ? 8.835 6.144 16.959 1.00 83.25 87 SER A C 1
ATOM 707 O O . SER A 1 87 ? 8.242 6.779 16.082 1.00 83.25 87 SER A O 1
ATOM 709 N N . VAL A 1 88 ? 9.330 4.926 16.713 1.00 84.00 88 VAL A N 1
ATOM 710 C CA . VAL A 1 88 ? 9.056 4.173 15.480 1.00 84.00 88 VAL A CA 1
ATOM 711 C C . VAL A 1 88 ? 7.658 3.574 15.554 1.00 84.00 88 VAL A C 1
ATOM 713 O O . VAL A 1 88 ? 6.892 3.751 14.607 1.00 84.00 88 VAL A O 1
ATOM 716 N N . ALA A 1 89 ? 7.309 2.947 16.678 1.00 83.88 89 ALA A N 1
ATOM 717 C CA . ALA A 1 89 ? 5.976 2.404 16.920 1.00 83.88 89 ALA A CA 1
ATOM 718 C C . ALA A 1 89 ? 4.897 3.498 16.833 1.00 83.88 89 ALA A C 1
ATOM 720 O O . ALA A 1 89 ? 3.909 3.334 16.120 1.00 83.88 89 ALA A O 1
ATOM 721 N N . ASP A 1 90 ? 5.134 4.662 17.445 1.00 86.38 90 ASP A N 1
ATOM 722 C CA . ASP A 1 90 ? 4.223 5.810 17.389 1.00 86.38 90 ASP A CA 1
ATOM 723 C C . ASP A 1 90 ? 4.018 6.297 15.943 1.00 86.38 90 ASP A C 1
ATOM 725 O O . ASP A 1 90 ? 2.899 6.599 15.525 1.00 86.38 90 ASP A O 1
ATOM 729 N N . ARG A 1 91 ? 5.087 6.325 15.132 1.00 87.25 91 ARG A N 1
ATOM 730 C CA . ARG A 1 91 ? 5.000 6.687 13.706 1.00 87.25 91 ARG A CA 1
ATOM 731 C C . ARG A 1 91 ? 4.230 5.657 12.886 1.00 87.25 91 ARG A C 1
ATOM 733 O O . ARG A 1 91 ? 3.462 6.047 12.009 1.00 87.25 91 ARG A O 1
ATOM 740 N N . GLN A 1 92 ? 4.431 4.367 13.148 1.00 86.62 92 GLN A N 1
ATOM 741 C CA . GLN A 1 92 ? 3.688 3.290 12.489 1.00 86.62 92 GLN A CA 1
ATOM 742 C C . GLN A 1 92 ? 2.199 3.366 12.836 1.00 86.62 92 GLN A C 1
ATOM 744 O O . GLN A 1 92 ? 1.358 3.274 11.942 1.00 86.62 92 GLN A O 1
ATOM 749 N N . GLN A 1 93 ? 1.877 3.628 14.103 1.00 87.88 93 GLN A N 1
ATOM 750 C CA . GLN A 1 93 ? 0.503 3.785 14.564 1.00 87.88 93 GLN A CA 1
ATOM 751 C C . GLN A 1 93 ? -0.173 5.014 13.945 1.00 87.88 93 GLN A C 1
ATOM 753 O O . GLN A 1 93 ? -1.297 4.912 13.459 1.00 87.88 93 GLN A O 1
ATOM 758 N N . ALA A 1 94 ? 0.523 6.153 13.879 1.00 89.31 94 ALA A N 1
ATOM 759 C CA . ALA A 1 94 ? 0.014 7.351 13.210 1.00 89.31 94 ALA A CA 1
ATOM 760 C C . ALA A 1 94 ? -0.210 7.123 11.703 1.00 89.31 94 ALA A C 1
ATOM 762 O O . ALA A 1 94 ? -1.195 7.597 11.133 1.00 89.31 94 ALA A O 1
ATOM 763 N N . ALA A 1 95 ? 0.676 6.366 11.045 1.00 89.56 95 ALA A N 1
ATOM 764 C CA . ALA A 1 95 ? 0.499 5.985 9.646 1.00 89.56 95 ALA A CA 1
ATOM 765 C C . ALA A 1 95 ? -0.727 5.075 9.457 1.00 89.56 95 ALA A C 1
ATOM 767 O O . ALA A 1 95 ? -1.528 5.315 8.553 1.00 89.56 95 ALA A O 1
ATOM 768 N N . LEU A 1 96 ? -0.918 4.079 10.328 1.00 91.69 96 LEU A N 1
ATOM 769 C CA . LEU A 1 96 ? -2.105 3.218 10.331 1.00 91.69 96 LEU A CA 1
ATOM 770 C C . LEU A 1 96 ? -3.389 4.025 10.544 1.00 91.69 96 LEU A C 1
ATOM 772 O O . LEU A 1 96 ? -4.366 3.832 9.824 1.00 91.69 96 LEU A O 1
ATOM 776 N N . GLU A 1 97 ? -3.391 4.959 11.491 1.00 91.06 97 GLU A N 1
ATOM 777 C CA . GLU A 1 97 ? -4.539 5.824 11.762 1.00 91.06 97 GLU A CA 1
ATOM 778 C C . GLU A 1 97 ? -4.879 6.736 10.575 1.00 91.06 97 GLU A C 1
ATOM 780 O O . GLU A 1 97 ? -6.049 6.879 10.214 1.00 91.06 97 GLU A O 1
ATOM 785 N N . SER A 1 98 ? -3.864 7.274 9.896 1.00 91.38 98 SER A N 1
ATOM 786 C CA . SER A 1 98 ? -4.052 8.014 8.646 1.00 91.38 98 SER A CA 1
ATOM 787 C C . SER A 1 98 ? -4.729 7.150 7.575 1.00 91.38 98 SER A C 1
ATOM 789 O O . SER A 1 98 ? -5.712 7.575 6.964 1.00 91.38 98 SER A O 1
ATOM 791 N N . ARG A 1 99 ? -4.283 5.898 7.394 1.00 93.69 99 ARG A N 1
ATOM 792 C CA . ARG A 1 99 ? -4.902 4.958 6.441 1.00 93.69 99 ARG A CA 1
ATOM 793 C C . ARG A 1 99 ? -6.329 4.588 6.824 1.00 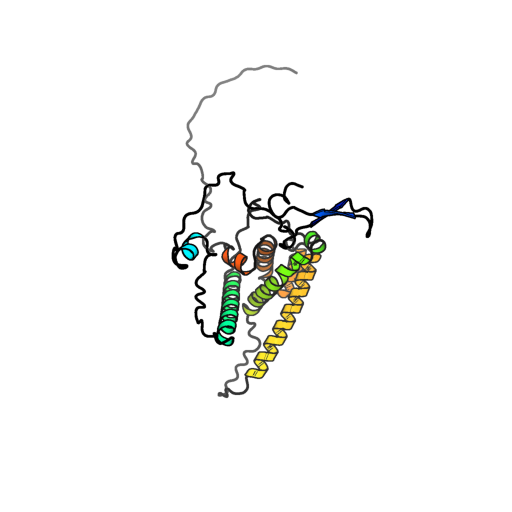93.69 99 ARG A C 1
ATOM 795 O O . ARG A 1 99 ? -7.200 4.564 5.960 1.00 93.69 99 ARG A O 1
ATOM 802 N N . ARG A 1 100 ? -6.618 4.402 8.113 1.00 92.94 100 ARG A N 1
ATOM 803 C CA . ARG A 1 100 ? -8.000 4.236 8.594 1.00 92.94 100 ARG A CA 1
ATOM 804 C C . ARG A 1 100 ? -8.874 5.411 8.163 1.00 92.94 100 ARG A C 1
ATOM 806 O O . ARG A 1 100 ? -9.972 5.212 7.656 1.00 92.94 100 ARG A O 1
ATOM 813 N N . ASN A 1 101 ? -8.382 6.637 8.315 1.00 91.94 101 ASN A N 1
ATOM 814 C CA . ASN A 1 101 ? -9.123 7.823 7.906 1.00 91.94 101 ASN A CA 1
ATOM 815 C C . ASN A 1 101 ? -9.398 7.864 6.390 1.00 91.94 101 ASN A C 1
ATOM 817 O O . ASN A 1 101 ? -10.467 8.320 5.986 1.00 91.94 101 ASN A O 1
ATOM 821 N N . VAL A 1 102 ? -8.476 7.364 5.561 1.00 92.94 102 VAL A N 1
ATOM 822 C CA . VAL A 1 102 ? -8.668 7.246 4.104 1.00 92.94 102 VAL A CA 1
ATOM 823 C C . VAL A 1 102 ? -9.871 6.355 3.784 1.00 92.94 102 VAL A C 1
ATOM 825 O O . VAL A 1 102 ? -10.803 6.808 3.120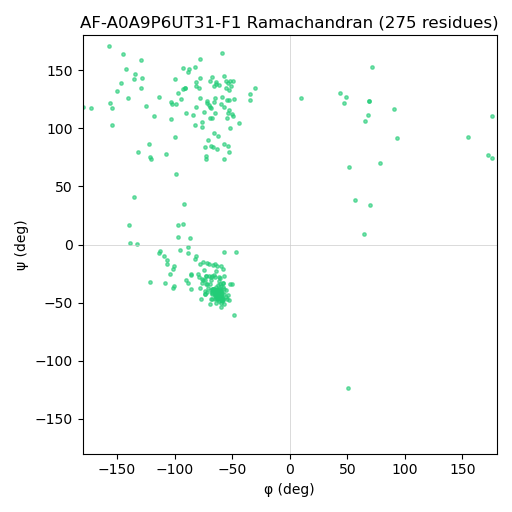 1.00 92.94 102 VAL A O 1
ATOM 828 N N . TYR A 1 103 ? -9.914 5.134 4.323 1.00 93.62 103 TYR A N 1
ATOM 829 C CA . TYR A 1 103 ? -11.030 4.209 4.093 1.00 93.62 103 TYR A CA 1
ATOM 830 C C . TYR A 1 103 ? -12.338 4.673 4.735 1.00 93.62 103 TYR A C 1
ATOM 832 O O . TYR A 1 103 ? -13.375 4.621 4.080 1.00 93.62 103 TYR A O 1
ATOM 840 N N . ARG A 1 104 ? -12.295 5.183 5.976 1.00 92.06 104 ARG A N 1
ATOM 841 C CA . ARG A 1 104 ? -13.481 5.672 6.701 1.00 92.06 104 ARG A CA 1
ATOM 842 C C . ARG A 1 104 ? -14.220 6.766 5.934 1.00 92.06 104 ARG A C 1
ATOM 844 O O . ARG A 1 104 ? -15.442 6.807 5.961 1.00 92.06 104 ARG A O 1
ATOM 851 N N . ASN A 1 105 ? -13.481 7.653 5.270 1.00 90.62 105 ASN A N 1
ATOM 852 C CA . ASN A 1 105 ? -14.056 8.765 4.514 1.00 90.62 105 ASN A CA 1
ATOM 853 C C . ASN A 1 105 ? -14.198 8.468 3.011 1.00 90.62 105 ASN A C 1
ATOM 855 O O . ASN A 1 105 ? -14.519 9.383 2.252 1.00 90.62 105 ASN A O 1
ATOM 859 N N . GLY A 1 106 ? -13.921 7.234 2.565 1.00 90.94 106 GLY A N 1
ATOM 860 C CA . GLY A 1 106 ? -13.994 6.858 1.149 1.00 90.94 106 GLY A CA 1
ATOM 861 C C . GLY A 1 106 ? -13.110 7.724 0.247 1.00 90.94 106 GLY A C 1
ATOM 862 O O . GLY A 1 106 ? -13.527 8.118 -0.839 1.00 90.94 106 GLY A O 1
ATOM 863 N N . LEU A 1 107 ? -11.919 8.095 0.719 1.00 91.44 107 LEU A N 1
ATOM 864 C CA . LEU A 1 107 ? -11.010 8.978 -0.007 1.00 91.44 107 LEU A CA 1
ATOM 865 C C . LEU A 1 107 ? -10.204 8.180 -1.032 1.00 91.44 107 LEU A C 1
ATOM 867 O O . LEU A 1 107 ? -9.217 7.556 -0.673 1.00 91.44 107 LEU A O 1
ATOM 871 N N . PHE A 1 108 ? -10.567 8.257 -2.309 1.00 91.31 108 PHE A N 1
ATOM 872 C CA . PHE A 1 108 ? -9.821 7.581 -3.373 1.00 91.31 108 PHE A CA 1
ATOM 873 C C . PHE A 1 108 ? -8.594 8.391 -3.794 1.00 91.31 108 PHE A C 1
ATOM 875 O O . PHE A 1 108 ? -8.685 9.608 -4.006 1.00 91.31 108 PHE A O 1
ATOM 882 N N . VAL A 1 109 ? -7.442 7.732 -3.975 1.00 90.00 109 VAL A N 1
ATOM 883 C CA . VAL A 1 109 ? -6.289 8.380 -4.608 1.00 90.00 109 VAL A CA 1
ATOM 884 C C . VAL A 1 109 ? -6.642 8.810 -6.035 1.00 90.00 109 VAL A 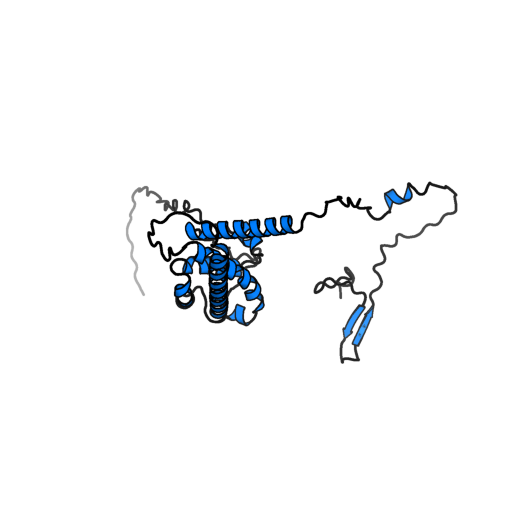C 1
ATOM 886 O O . VAL A 1 109 ? -7.266 8.084 -6.811 1.00 90.00 109 VAL A O 1
ATOM 889 N N . ARG A 1 110 ? -6.232 10.015 -6.419 1.00 85.62 110 ARG A N 1
ATOM 890 C CA . ARG A 1 110 ? -6.343 10.504 -7.791 1.00 85.62 110 ARG A CA 1
ATOM 891 C C . ARG A 1 110 ? -5.482 9.639 -8.700 1.00 85.62 110 ARG A C 1
ATOM 893 O O . ARG A 1 110 ? -4.356 9.281 -8.358 1.00 85.62 110 ARG A O 1
ATOM 900 N N . HIS A 1 111 ? -6.000 9.347 -9.887 1.00 72.06 111 HIS A N 1
ATOM 901 C CA . HIS A 1 111 ? -5.297 8.526 -10.862 1.00 72.06 111 HIS A CA 1
ATOM 902 C C . HIS A 1 111 ? -3.922 9.129 -11.196 1.00 72.06 111 HIS A C 1
ATOM 904 O O . HIS A 1 111 ? -3.825 10.232 -11.741 1.00 72.06 111 HIS A O 1
ATOM 910 N N . ILE A 1 112 ? -2.851 8.390 -10.901 1.00 65.38 112 ILE A N 1
ATOM 911 C CA . ILE A 1 112 ? -1.493 8.776 -11.289 1.00 65.38 112 ILE A CA 1
ATOM 912 C C . ILE A 1 112 ? -1.405 8.649 -12.812 1.00 65.38 112 ILE A C 1
ATOM 914 O O . ILE A 1 112 ? -1.432 7.550 -13.365 1.00 65.38 112 ILE A O 1
ATOM 918 N N . GLY A 1 113 ? -1.343 9.788 -13.503 1.00 54.19 113 GLY A N 1
ATOM 919 C CA . GLY A 1 113 ? -1.211 9.831 -14.957 1.00 54.19 113 GLY A CA 1
ATOM 920 C C . GLY A 1 113 ? 0.012 9.049 -15.445 1.00 54.19 113 GLY A C 1
ATOM 921 O O . GLY A 1 113 ? 1.088 9.093 -14.835 1.00 54.19 113 GLY A O 1
ATOM 922 N N . ALA A 1 114 ? -0.157 8.339 -16.561 1.00 56.44 114 ALA A N 1
ATOM 923 C CA . ALA A 1 114 ? 0.898 7.583 -17.221 1.00 56.44 114 ALA A CA 1
ATOM 924 C C . ALA A 1 114 ? 1.899 8.529 -17.912 1.00 56.44 114 ALA A C 1
ATOM 926 O 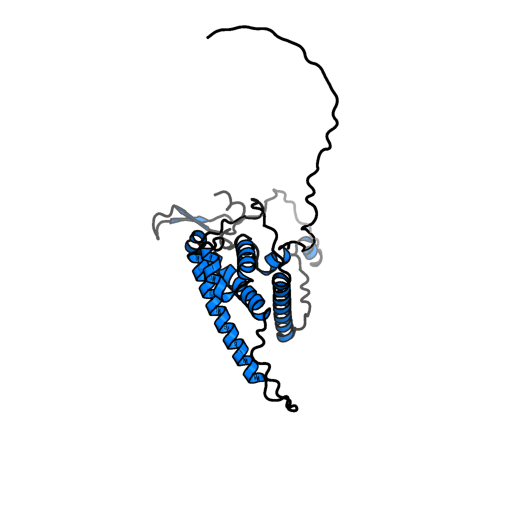O . ALA A 1 114 ? 1.865 8.712 -19.124 1.00 56.44 114 ALA A O 1
ATOM 927 N N . ASN A 1 115 ? 2.783 9.167 -17.145 1.00 56.12 115 ASN A N 1
ATOM 928 C CA . ASN A 1 115 ? 3.838 10.025 -17.673 1.00 56.12 115 ASN A CA 1
ATOM 929 C C . ASN A 1 115 ? 5.172 9.271 -17.719 1.00 56.12 115 ASN A C 1
ATOM 931 O O . ASN A 1 115 ? 5.539 8.549 -16.795 1.00 56.12 115 ASN A O 1
ATOM 935 N N . ARG A 1 116 ? 5.975 9.508 -18.765 1.00 47.91 116 ARG A N 1
ATOM 936 C CA . ARG A 1 116 ? 7.361 8.996 -18.838 1.00 47.91 116 ARG A CA 1
ATOM 937 C C . ARG A 1 116 ? 8.226 9.452 -17.656 1.00 47.91 116 ARG A C 1
ATOM 939 O O . ARG A 1 116 ? 9.149 8.745 -17.279 1.00 47.91 116 ARG A O 1
ATOM 946 N N . ILE A 1 117 ? 7.896 10.599 -17.059 1.00 57.53 117 ILE A N 1
ATOM 947 C CA . ILE A 1 117 ? 8.546 11.126 -15.851 1.00 57.53 117 ILE A CA 1
ATOM 948 C C . ILE A 1 117 ? 8.022 10.428 -14.580 1.00 57.53 117 ILE A C 1
ATOM 950 O O . ILE A 1 117 ? 8.763 10.314 -13.610 1.00 57.53 117 ILE A O 1
ATOM 954 N N . SER A 1 118 ? 6.778 9.921 -14.571 1.00 59.75 118 SER A N 1
ATOM 955 C CA . SER A 1 118 ? 6.204 9.225 -13.405 1.00 59.75 118 SER A CA 1
ATOM 956 C C . SER A 1 118 ? 6.635 7.759 -13.288 1.00 59.75 118 SER A C 1
ATOM 958 O O . SER A 1 118 ? 6.392 7.145 -12.253 1.00 59.75 118 SER A O 1
ATOM 960 N N . GLY A 1 119 ? 7.300 7.200 -14.308 1.00 58.94 119 GLY A N 1
ATOM 961 C CA . GLY A 1 119 ? 7.753 5.806 -14.290 1.00 58.94 119 GLY A CA 1
ATOM 962 C C . GLY A 1 119 ? 6.602 4.800 -14.371 1.00 58.94 119 GLY A C 1
ATOM 963 O O . GLY A 1 119 ? 6.680 3.740 -13.759 1.00 58.94 119 GLY A O 1
ATOM 964 N N . PHE A 1 120 ? 5.532 5.144 -15.099 1.00 62.00 120 PHE A N 1
ATOM 965 C CA . PHE A 1 120 ? 4.322 4.329 -15.232 1.00 62.00 120 PHE A CA 1
ATOM 966 C C . PHE A 1 120 ? 4.618 2.860 -15.566 1.00 62.00 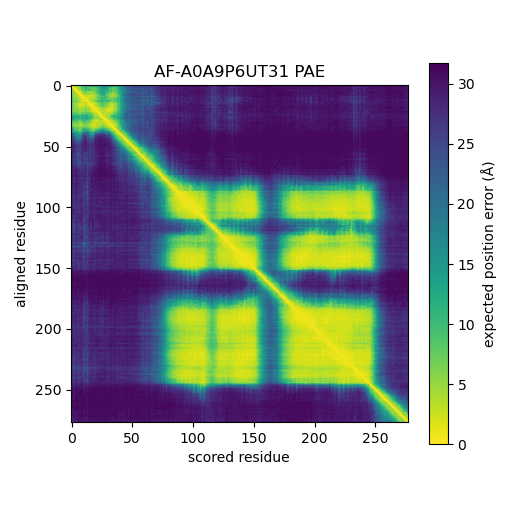120 PHE A C 1
ATOM 968 O O . PHE A 1 120 ? 5.274 2.548 -16.564 1.00 62.00 120 PHE A O 1
ATOM 975 N N . GLN A 1 121 ? 4.080 1.959 -14.744 1.00 66.19 121 GLN A N 1
ATOM 976 C CA . GLN A 1 121 ? 4.247 0.518 -14.874 1.00 66.19 121 GLN A CA 1
ATOM 977 C C . GLN A 1 121 ? 2.903 -0.134 -15.228 1.00 66.19 121 GLN A C 1
ATOM 979 O O . GLN A 1 121 ? 1.920 0.050 -14.517 1.00 66.19 121 GLN A O 1
ATOM 984 N N . GLN A 1 122 ? 2.854 -0.929 -16.300 1.00 67.19 122 GLN A N 1
ATOM 985 C CA . GLN A 1 122 ? 1.716 -1.821 -16.549 1.00 67.19 122 GLN A CA 1
ATOM 986 C C . GLN A 1 122 ? 1.743 -2.921 -15.478 1.00 67.19 122 GLN A C 1
ATOM 988 O O . GLN A 1 122 ? 2.723 -3.663 -15.381 1.00 67.19 122 GLN A O 1
ATOM 993 N N . ILE A 1 123 ? 0.705 -2.987 -14.645 1.00 79.75 123 ILE A N 1
ATOM 994 C CA . ILE A 1 123 ? 0.551 -4.018 -13.616 1.00 79.75 123 ILE A CA 1
ATOM 995 C C . ILE A 1 123 ? -0.467 -5.019 -14.135 1.00 79.75 123 ILE A C 1
ATOM 997 O O . ILE A 1 123 ? -1.646 -4.703 -14.238 1.00 79.75 123 ILE A O 1
ATOM 1001 N N . THR A 1 124 ? 0.020 -6.201 -14.500 1.00 84.31 124 THR A N 1
ATOM 1002 C CA . THR A 1 124 ? -0.793 -7.332 -14.953 1.00 84.31 124 THR A CA 1
ATOM 1003 C C . THR A 1 124 ? -0.405 -8.585 -14.166 1.00 84.31 124 THR A C 1
ATOM 1005 O O . THR A 1 124 ? 0.723 -8.657 -13.664 1.00 84.31 124 THR A O 1
ATOM 1008 N N . PRO A 1 125 ? -1.274 -9.607 -14.091 1.00 87.81 125 PRO A N 1
ATOM 1009 C CA . PRO A 1 125 ? -0.942 -10.867 -13.419 1.00 87.81 125 PRO A CA 1
ATOM 1010 C C . PRO A 1 125 ? 0.334 -11.505 -13.974 1.00 87.81 125 PRO A C 1
ATOM 1012 O O . PRO A 1 125 ? 1.195 -11.966 -13.226 1.00 87.81 125 PRO A O 1
ATOM 1015 N N . GLU A 1 126 ? 0.511 -11.436 -15.294 1.00 87.19 126 GLU A N 1
ATOM 1016 C CA . GLU A 1 126 ? 1.708 -11.931 -15.974 1.00 87.19 126 GLU A CA 1
ATOM 1017 C C . GLU A 1 126 ? 2.979 -11.205 -15.518 1.00 87.19 126 GLU A C 1
ATOM 1019 O O . GLU A 1 126 ? 4.014 -11.820 -15.269 1.00 87.19 126 GLU A O 1
ATOM 1024 N N . THR A 1 127 ? 2.883 -9.896 -15.294 1.00 85.69 127 THR A N 1
ATOM 1025 C CA . THR A 1 127 ? 3.994 -9.100 -14.766 1.00 85.69 127 THR A CA 1
ATOM 1026 C C . THR A 1 127 ? 4.435 -9.589 -13.385 1.00 85.69 127 THR A C 1
ATOM 1028 O O . THR A 1 127 ? 5.634 -9.629 -13.109 1.00 85.69 127 THR A O 1
ATOM 1031 N N . PHE A 1 128 ? 3.496 -9.990 -12.525 1.00 86.88 128 PHE A N 1
ATOM 1032 C CA . PHE A 1 128 ? 3.809 -10.539 -11.203 1.00 86.88 128 PHE A CA 1
ATOM 1033 C C . PHE A 1 128 ? 4.394 -11.952 -11.253 1.00 86.88 128 PHE A C 1
ATOM 1035 O O . PHE A 1 128 ? 5.155 -12.325 -10.362 1.00 86.88 128 PHE A O 1
ATOM 1042 N N . ARG A 1 129 ? 4.068 -12.731 -12.289 1.00 86.69 129 ARG A N 1
ATOM 1043 C CA . ARG A 1 129 ? 4.655 -14.058 -12.521 1.00 86.69 129 ARG A CA 1
ATOM 1044 C C . ARG A 1 129 ? 6.097 -13.964 -13.010 1.00 86.69 129 ARG A C 1
ATOM 1046 O O . ARG A 1 129 ? 6.943 -14.712 -12.532 1.00 86.69 129 ARG A O 1
ATOM 1053 N N . ILE A 1 130 ? 6.370 -13.038 -13.929 1.00 86.75 130 ILE A N 1
ATOM 1054 C CA . ILE A 1 130 ? 7.709 -12.822 -14.496 1.00 86.75 130 ILE A CA 1
ATOM 1055 C C . ILE A 1 130 ? 8.629 -12.126 -13.484 1.00 86.75 130 ILE A C 1
ATOM 1057 O O . ILE A 1 130 ? 9.802 -12.475 -13.370 1.00 86.75 130 ILE A O 1
ATOM 1061 N N . PHE A 1 131 ? 8.105 -11.147 -12.740 1.00 85.88 131 PHE A N 1
ATOM 1062 C CA . PHE A 1 131 ? 8.870 -10.344 -11.784 1.00 85.88 131 PHE A CA 1
ATOM 1063 C C . PHE A 1 131 ? 8.309 -10.486 -10.358 1.00 85.88 1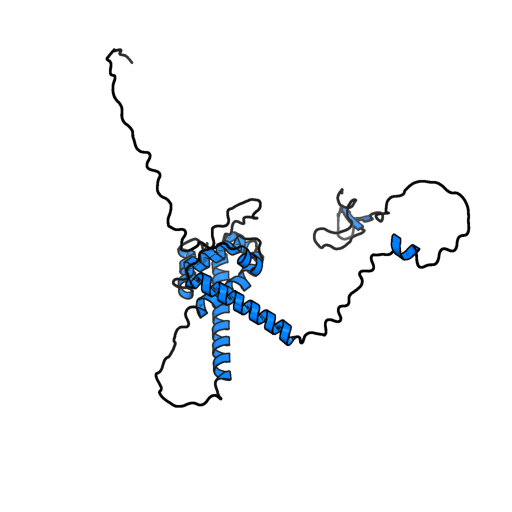31 PHE A C 1
ATOM 1065 O O . PHE A 1 131 ? 7.684 -9.545 -9.849 1.00 85.88 131 PHE A O 1
ATOM 1072 N N . PRO A 1 132 ? 8.535 -11.631 -9.683 1.00 85.62 132 PRO A N 1
ATOM 1073 C CA . PRO A 1 132 ? 7.999 -11.891 -8.346 1.00 85.62 132 PRO A CA 1
ATOM 1074 C C . PRO A 1 132 ? 8.478 -10.883 -7.296 1.00 85.62 132 PRO A C 1
ATOM 1076 O O . PRO A 1 132 ? 7.716 -10.552 -6.396 1.00 85.62 132 PRO A O 1
ATOM 1079 N N . GLN A 1 133 ? 9.669 -10.302 -7.458 1.00 85.81 133 GLN A N 1
ATOM 1080 C CA . GLN A 1 133 ? 10.218 -9.267 -6.577 1.00 85.81 133 GLN A CA 1
ATOM 1081 C C . GLN A 1 133 ? 9.354 -7.999 -6.495 1.00 85.81 133 GLN A C 1
ATOM 1083 O O . GLN A 1 133 ? 9.486 -7.193 -5.577 1.00 85.81 133 GLN A O 1
ATOM 1088 N N . ARG A 1 134 ? 8.450 -7.789 -7.461 1.00 85.25 134 ARG A N 1
ATOM 1089 C CA . ARG A 1 134 ? 7.483 -6.684 -7.396 1.00 85.25 134 ARG A CA 1
ATOM 1090 C C . ARG A 1 134 ? 6.436 -6.911 -6.310 1.00 85.25 134 ARG A C 1
ATOM 1092 O O . ARG A 1 134 ? 5.916 -5.938 -5.774 1.00 85.25 134 ARG A O 1
ATOM 1099 N N . LEU A 1 135 ? 6.154 -8.169 -5.975 1.00 89.88 135 LEU A N 1
ATOM 1100 C CA . LEU A 1 135 ? 5.240 -8.537 -4.896 1.00 89.88 135 LEU A CA 1
ATOM 1101 C C . LEU A 1 135 ? 5.863 -8.287 -3.520 1.00 89.88 135 LEU A C 1
ATOM 1103 O O . LEU A 1 135 ? 5.133 -7.916 -2.608 1.00 89.88 135 LEU A O 1
ATOM 1107 N N . ASP A 1 136 ? 7.189 -8.386 -3.379 1.00 91.06 136 ASP A N 1
ATOM 1108 C CA . ASP A 1 136 ? 7.889 -8.170 -2.100 1.00 91.06 136 ASP A CA 1
ATOM 1109 C C . ASP A 1 136 ? 7.619 -6.780 -1.519 1.00 91.06 136 ASP A C 1
ATOM 1111 O O . ASP A 1 136 ? 7.515 -6.598 -0.309 1.00 91.06 136 ASP A O 1
ATOM 1115 N N . ARG A 1 137 ? 7.446 -5.784 -2.391 1.00 90.94 137 ARG A N 1
ATOM 1116 C CA . ARG A 1 137 ? 7.065 -4.430 -1.984 1.00 90.94 137 ARG A CA 1
ATOM 1117 C C . ARG A 1 137 ? 5.582 -4.313 -1.621 1.00 90.94 137 ARG A C 1
ATOM 1119 O O . ARG A 1 137 ? 5.233 -3.476 -0.791 1.00 90.94 137 ARG A O 1
ATOM 1126 N N . LEU A 1 138 ? 4.715 -5.121 -2.232 1.00 93.31 138 LEU A N 1
ATOM 1127 C CA . LEU A 1 138 ? 3.281 -5.133 -1.931 1.00 93.31 138 LEU A CA 1
ATOM 1128 C C . LEU A 1 138 ? 2.985 -5.830 -0.608 1.00 93.31 138 LEU A C 1
ATOM 1130 O O . LEU A 1 138 ? 2.053 -5.433 0.069 1.00 93.31 138 LEU A O 1
ATOM 1134 N N . VAL A 1 139 ? 3.786 -6.815 -0.211 1.00 94.81 139 VAL A N 1
ATOM 1135 C CA . VAL A 1 139 ? 3.640 -7.560 1.048 1.00 94.81 139 VAL A CA 1
ATOM 1136 C C . VAL A 1 139 ? 3.445 -6.658 2.279 1.00 94.81 139 VAL A C 1
ATOM 1138 O O . VAL A 1 139 ? 2.390 -6.756 2.914 1.00 94.81 139 VAL A O 1
ATOM 1141 N N . PRO A 1 140 ? 4.389 -5.758 2.628 1.00 94.62 140 PRO A N 1
ATOM 1142 C CA . PRO A 1 140 ? 4.233 -4.912 3.809 1.00 94.62 140 PRO A CA 1
ATOM 1143 C C . PRO A 1 140 ? 3.103 -3.890 3.644 1.00 94.62 140 PRO A C 1
ATOM 1145 O O . PRO A 1 140 ? 2.477 -3.499 4.628 1.00 94.62 140 PRO A O 1
ATOM 1148 N N . TRP A 1 141 ? 2.814 -3.479 2.406 1.00 95.94 141 TRP A N 1
ATOM 1149 C CA . TRP A 1 141 ? 1.717 -2.564 2.114 1.00 95.94 141 TRP A CA 1
ATOM 1150 C C . TRP A 1 141 ? 0.363 -3.241 2.350 1.00 95.94 141 TRP A C 1
ATOM 1152 O O . TRP A 1 141 ? -0.435 -2.736 3.128 1.00 95.94 141 TRP A O 1
ATOM 1162 N N . ILE A 1 142 ? 0.139 -4.429 1.779 1.00 96.44 142 ILE A N 1
ATOM 1163 C CA . ILE A 1 142 ? -1.091 -5.213 1.944 1.00 96.44 142 ILE A CA 1
ATOM 1164 C C . ILE A 1 142 ? -1.327 -5.496 3.424 1.00 96.44 142 ILE A C 1
ATOM 1166 O O . ILE A 1 142 ? -2.417 -5.220 3.909 1.00 96.44 142 ILE A O 1
ATOM 1170 N N . ARG A 1 143 ? -0.311 -5.962 4.167 1.00 95.12 143 ARG A N 1
ATOM 1171 C CA . ARG A 1 143 ? -0.445 -6.206 5.615 1.00 95.12 143 ARG A CA 1
ATOM 1172 C C . ARG A 1 143 ? -0.950 -4.961 6.355 1.00 95.12 143 ARG A C 1
ATOM 1174 O O . ARG A 1 143 ? -1.900 -5.056 7.128 1.00 95.12 143 ARG A O 1
ATOM 1181 N N . ARG A 1 144 ? -0.363 -3.791 6.080 1.00 95.00 144 ARG A N 1
ATOM 1182 C CA . ARG A 1 144 ? -0.772 -2.514 6.687 1.00 95.00 144 ARG A CA 1
ATOM 1183 C C . ARG A 1 144 ? -2.213 -2.138 6.341 1.00 95.00 144 ARG A C 1
ATOM 1185 O O . ARG A 1 144 ? -2.958 -1.706 7.216 1.00 95.00 144 ARG A O 1
ATOM 1192 N N . GLU A 1 145 ? -2.601 -2.264 5.076 1.00 95.50 145 GLU A N 1
ATOM 1193 C CA . GLU A 1 145 ? -3.949 -1.905 4.630 1.00 95.50 145 GLU A CA 1
ATOM 1194 C C . GLU A 1 145 ? -5.007 -2.858 5.185 1.00 95.50 145 GLU A C 1
ATOM 1196 O O . GLU A 1 145 ? -6.054 -2.400 5.630 1.00 95.50 145 GLU A O 1
ATOM 1201 N N . LEU A 1 146 ? -4.716 -4.161 5.250 1.00 94.81 146 LEU A N 1
ATOM 1202 C CA . LEU A 1 146 ? -5.592 -5.126 5.910 1.00 94.81 146 LEU A CA 1
ATOM 1203 C C . LEU A 1 146 ? -5.761 -4.780 7.389 1.00 94.81 146 LEU A C 1
ATOM 1205 O O . LEU A 1 146 ? -6.887 -4.734 7.871 1.00 94.81 146 LEU A O 1
ATOM 1209 N N . GLN A 1 147 ? -4.672 -4.453 8.091 1.00 92.94 147 GLN A N 1
ATOM 1210 C CA . GLN A 1 147 ? -4.741 -4.000 9.479 1.00 92.94 147 GLN A CA 1
ATOM 1211 C C . GLN A 1 147 ? -5.587 -2.727 9.618 1.00 92.94 147 GLN A C 1
ATOM 1213 O O . GLN A 1 147 ? -6.365 -2.612 10.563 1.00 92.94 147 GLN A O 1
ATOM 1218 N N . ALA A 1 148 ? -5.476 -1.773 8.690 1.00 92.81 148 ALA A N 1
ATOM 1219 C CA . ALA A 1 148 ? -6.316 -0.581 8.690 1.00 92.81 148 ALA A CA 1
ATOM 1220 C C . ALA A 1 148 ? -7.798 -0.938 8.484 1.00 92.81 148 ALA A C 1
ATOM 1222 O O . ALA A 1 148 ? -8.627 -0.467 9.254 1.00 92.81 148 ALA A O 1
ATOM 1223 N N . ILE A 1 149 ? -8.126 -1.801 7.520 1.00 92.25 149 ILE A N 1
ATOM 1224 C CA . ILE A 1 149 ? -9.505 -2.185 7.183 1.00 92.25 149 ILE A CA 1
ATOM 1225 C C . ILE A 1 149 ? -10.166 -3.006 8.298 1.00 92.25 149 ILE A C 1
ATOM 1227 O O . ILE A 1 149 ? -11.279 -2.695 8.714 1.00 92.25 149 ILE A O 1
ATOM 1231 N N . THR A 1 150 ? -9.489 -4.018 8.842 1.00 87.81 150 THR A N 1
ATOM 1232 C CA . THR A 1 150 ? -10.081 -4.894 9.870 1.00 87.81 150 THR A CA 1
ATOM 1233 C C . THR A 1 150 ? -10.321 -4.171 11.189 1.00 87.81 150 THR A C 1
ATOM 1235 O O . THR A 1 150 ? -11.267 -4.478 11.905 1.00 87.81 150 THR A O 1
ATOM 1238 N N . THR A 1 151 ? -9.499 -3.172 11.506 1.00 84.75 151 THR A N 1
ATOM 1239 C CA . THR A 1 151 ? -9.654 -2.369 12.727 1.00 84.75 151 THR A CA 1
ATOM 1240 C C . THR A 1 151 ? -10.573 -1.157 12.554 1.00 84.75 151 THR A C 1
ATOM 1242 O O . THR A 1 151 ? -10.889 -0.493 13.541 1.00 84.75 151 THR A O 1
ATOM 1245 N N . LEU A 1 152 ? -11.019 -0.850 11.328 1.00 79.69 152 LEU A N 1
ATOM 1246 C CA . LEU A 1 152 ? -12.058 0.159 11.085 1.00 79.69 152 LEU A CA 1
ATOM 1247 C C . LEU A 1 152 ? -13.433 -0.303 11.525 1.00 79.69 152 LEU A C 1
ATOM 1249 O O . LEU A 1 152 ? -14.226 0.518 11.985 1.00 79.69 152 LEU A O 1
ATOM 1253 N N . ASN A 1 153 ? -13.681 -1.599 11.381 1.00 62.47 153 ASN A N 1
ATOM 1254 C CA . ASN A 1 153 ? -14.881 -2.253 11.842 1.00 62.47 153 ASN A CA 1
ATOM 1255 C C . ASN A 1 153 ? -14.500 -3.094 13.064 1.00 62.47 153 ASN A C 1
ATOM 1257 O O . ASN A 1 153 ? -14.296 -4.302 12.923 1.00 62.47 153 ASN A O 1
ATOM 1261 N N . PRO A 1 154 ? -14.326 -2.486 14.260 1.00 54.25 154 PRO A N 1
ATOM 1262 C CA . PRO A 1 154 ? -14.271 -3.275 15.473 1.00 54.25 154 PRO A CA 1
ATOM 1263 C C . PRO A 1 154 ? -15.633 -3.945 15.568 1.00 54.25 154 PRO A C 1
ATOM 1265 O O . PRO A 1 154 ? -16.594 -3.337 16.028 1.00 54.25 154 PRO A O 1
ATOM 1268 N N . SER A 1 155 ? -15.744 -5.169 15.050 1.00 37.56 155 SER A N 1
ATOM 1269 C CA . SER A 1 155 ? -16.936 -5.975 15.237 1.00 37.56 155 SER A CA 1
ATOM 1270 C C . SER A 1 155 ? -17.176 -5.991 16.746 1.00 37.56 155 SER A C 1
ATOM 1272 O O . SER A 1 155 ? -16.294 -6.466 17.472 1.00 37.56 155 SER A O 1
ATOM 1274 N N . PRO A 1 156 ? -18.293 -5.433 17.254 1.00 43.78 156 PRO A N 1
ATOM 1275 C CA . PRO A 1 156 ? -18.604 -5.495 18.669 1.00 43.78 156 PRO A CA 1
ATOM 1276 C C . PRO A 1 156 ? -19.030 -6.935 18.962 1.00 43.78 156 PRO A C 1
ATOM 1278 O O . PRO A 1 156 ? -20.211 -7.255 19.086 1.00 43.78 156 PRO A O 1
ATOM 1281 N N . ARG A 1 157 ? -18.068 -7.861 18.990 1.00 43.22 157 ARG A N 1
ATOM 1282 C CA . ARG A 1 157 ? -18.311 -9.231 19.418 1.00 43.22 157 ARG A CA 1
ATOM 1283 C C . ARG A 1 157 ? -18.417 -9.218 20.939 1.00 43.22 157 ARG A C 1
ATOM 1285 O O . ARG A 1 157 ? -17.416 -9.187 21.644 1.00 43.22 157 ARG A O 1
ATOM 1292 N N . SER A 1 158 ? -19.674 -9.272 21.381 1.00 42.59 158 SER A N 1
ATOM 1293 C CA . SER A 1 158 ? -20.154 -9.495 22.748 1.00 42.59 158 SER A CA 1
ATOM 1294 C C . SER A 1 158 ? -20.108 -8.298 23.700 1.00 42.59 158 SER A C 1
ATOM 1296 O O . SER A 1 158 ? -19.435 -8.334 24.727 1.00 42.59 158 SER A O 1
ATOM 1298 N N . GLU A 1 159 ? -20.962 -7.299 23.464 1.00 37.53 159 GLU A N 1
ATOM 1299 C CA . GLU A 1 159 ? -21.574 -6.593 24.596 1.00 37.53 159 GLU A CA 1
ATOM 1300 C C . GLU A 1 159 ? -22.584 -7.532 25.268 1.00 37.53 159 GLU A C 1
ATOM 1302 O O . GLU A 1 159 ? -23.756 -7.601 24.903 1.00 37.53 159 GLU A O 1
ATOM 1307 N N . VAL A 1 160 ? -22.111 -8.306 26.245 1.00 43.31 160 VAL A N 1
ATOM 1308 C CA . VAL A 1 160 ? -22.986 -8.841 27.289 1.00 43.31 160 VAL A CA 1
ATOM 1309 C C . VAL A 1 160 ? -23.161 -7.713 28.308 1.00 43.31 160 VAL A C 1
ATOM 1311 O O . VAL A 1 160 ? -22.163 -7.304 28.907 1.00 43.31 160 VAL A O 1
ATOM 1314 N N . PRO A 1 161 ? -24.378 -7.192 28.552 1.00 44.31 161 PRO A N 1
ATOM 1315 C CA . PRO A 1 161 ? -24.602 -6.230 29.621 1.00 44.31 161 PRO A CA 1
ATOM 1316 C C . PRO A 1 161 ? -24.549 -6.971 30.962 1.00 44.31 161 PRO A C 1
ATOM 1318 O O . PRO A 1 161 ? -25.570 -7.371 31.514 1.00 44.31 161 PRO A O 1
ATOM 1321 N N . SER A 1 162 ? -23.348 -7.181 31.492 1.00 42.62 162 SER A N 1
ATOM 1322 C CA . SER A 1 162 ? -23.164 -7.670 32.857 1.00 42.62 162 SER A CA 1
ATOM 1323 C C . SER A 1 162 ? -22.837 -6.488 33.753 1.00 42.62 162 SER A C 1
ATOM 1325 O O . SER A 1 162 ? -21.687 -6.082 33.906 1.00 42.62 162 SER A O 1
ATOM 1327 N N . GLN A 1 163 ? -23.889 -5.926 34.349 1.00 47.38 163 GLN A N 1
ATOM 1328 C CA . GLN A 1 163 ? -23.780 -5.117 35.555 1.00 47.38 163 GLN A CA 1
ATOM 1329 C C . GLN A 1 163 ? -23.027 -5.932 36.618 1.00 47.38 163 GLN A C 1
ATOM 1331 O O . GLN A 1 163 ? -23.525 -6.948 37.094 1.00 47.38 163 GLN A O 1
ATOM 1336 N N . GLY A 1 164 ? -21.821 -5.505 36.984 1.00 44.00 164 GLY A N 1
ATOM 1337 C CA . GLY A 1 164 ? -21.045 -6.156 38.034 1.00 44.00 164 GLY A CA 1
ATOM 1338 C C . GLY A 1 164 ? -19.715 -5.454 38.263 1.00 44.00 164 GLY A C 1
ATOM 1339 O O . GLY A 1 164 ? -18.905 -5.331 37.354 1.00 44.00 164 GLY A O 1
ATOM 1340 N N . LEU A 1 165 ? -19.535 -4.946 39.477 1.00 47.53 165 LEU A N 1
ATOM 1341 C CA . LEU A 1 165 ? -18.428 -4.106 39.925 1.00 47.53 165 LEU A CA 1
ATOM 1342 C C . LEU A 1 165 ? -17.023 -4.670 39.615 1.00 47.53 165 LEU A C 1
ATOM 1344 O O . LEU A 1 165 ? -16.735 -5.835 39.865 1.00 47.53 165 LEU A O 1
ATOM 1348 N N . ALA A 1 166 ? -16.172 -3.754 39.141 1.00 48.47 166 ALA A N 1
ATOM 1349 C CA . ALA A 1 166 ? -14.709 -3.656 39.201 1.00 48.47 166 ALA A CA 1
ATOM 1350 C C . ALA A 1 166 ? -13.874 -4.849 39.718 1.00 48.47 166 ALA A C 1
ATOM 1352 O O . ALA A 1 166 ? -13.973 -5.223 40.881 1.00 48.47 166 ALA A O 1
ATOM 1353 N N . ASN A 1 167 ? -12.896 -5.268 38.899 1.00 45.06 167 ASN A N 1
ATOM 1354 C CA . ASN A 1 167 ? -11.540 -5.648 39.332 1.00 45.06 167 ASN A CA 1
ATOM 1355 C C . ASN A 1 167 ? -10.528 -5.452 38.170 1.00 45.06 167 ASN A C 1
ATOM 1357 O O . ASN A 1 167 ? -10.659 -6.129 37.150 1.00 45.06 167 ASN A O 1
ATOM 1361 N N . PRO A 1 168 ? -9.515 -4.566 38.280 1.00 52.72 168 PRO A N 1
ATOM 1362 C CA . PRO A 1 168 ? -8.572 -4.270 37.196 1.00 52.72 168 PRO A CA 1
ATOM 1363 C C . PRO A 1 168 ? -7.233 -5.021 37.338 1.00 52.72 168 PRO A C 1
ATOM 1365 O O . PRO A 1 168 ? -6.184 -4.385 37.448 1.00 52.72 168 PRO A O 1
ATOM 1368 N N . THR A 1 169 ? -7.230 -6.362 37.338 1.00 46.22 169 THR A N 1
ATOM 1369 C CA . THR A 1 169 ? -5.947 -7.095 37.487 1.00 46.22 169 THR A CA 1
ATOM 1370 C C . THR A 1 169 ? -5.741 -8.339 36.612 1.00 46.22 169 THR A C 1
ATOM 1372 O O . THR A 1 169 ? -4.654 -8.907 36.656 1.00 46.22 169 THR A O 1
ATOM 1375 N N . THR A 1 170 ? -6.672 -8.732 35.732 1.00 48.59 170 THR A N 1
ATOM 1376 C CA . THR A 1 170 ? -6.514 -9.975 34.930 1.00 48.59 170 THR A CA 1
ATOM 1377 C C . THR A 1 170 ? -6.883 -9.816 33.447 1.00 48.59 170 THR A C 1
ATOM 1379 O O . THR A 1 170 ? -7.501 -10.698 32.866 1.00 48.59 170 THR A O 1
ATOM 1382 N N . THR A 1 171 ? -6.512 -8.704 32.800 1.00 50.16 171 THR A N 1
ATOM 1383 C CA . THR A 1 171 ? -6.856 -8.469 31.372 1.00 50.16 171 THR A CA 1
ATOM 1384 C C . THR A 1 171 ? -5.671 -8.605 30.405 1.00 50.16 171 THR A C 1
ATOM 1386 O O . THR A 1 171 ? -5.867 -8.837 29.221 1.00 50.16 171 THR A O 1
ATOM 1389 N N . ARG A 1 172 ? -4.417 -8.572 30.882 1.00 50.69 172 ARG A N 1
ATOM 1390 C CA . ARG A 1 172 ? -3.237 -8.529 29.989 1.00 50.69 172 ARG A CA 1
ATOM 1391 C C . ARG A 1 172 ? -3.006 -9.801 29.161 1.00 50.69 172 ARG A C 1
ATOM 1393 O O . ARG A 1 172 ? -2.412 -9.713 28.097 1.00 50.69 172 ARG A O 1
ATOM 1400 N N . SER A 1 173 ? -3.440 -10.971 29.629 1.00 48.25 173 SER A N 1
ATOM 1401 C CA . SER A 1 173 ? -3.186 -12.244 28.931 1.00 48.25 173 SER A CA 1
ATOM 1402 C C . SER A 1 173 ? -4.226 -12.571 27.853 1.00 48.25 173 SER A C 1
ATOM 1404 O O . SER A 1 173 ? -3.905 -13.288 26.912 1.00 48.25 173 SER A O 1
ATOM 1406 N N . ALA A 1 174 ? -5.454 -12.056 27.978 1.00 54.75 174 ALA A N 1
ATOM 1407 C CA . ALA A 1 174 ? -6.512 -12.267 26.987 1.00 54.75 174 ALA A CA 1
ATOM 1408 C C . ALA A 1 174 ? -6.323 -11.358 25.761 1.00 54.75 174 ALA A C 1
ATOM 1410 O O . ALA A 1 174 ? -6.499 -11.811 24.631 1.00 54.75 174 ALA A O 1
ATOM 1411 N N . ASP A 1 175 ? -5.873 -10.118 25.986 1.00 55.03 175 ASP A N 1
ATOM 1412 C CA . ASP A 1 175 ? -5.609 -9.144 24.920 1.00 55.03 175 ASP A CA 1
ATOM 1413 C C . ASP A 1 175 ? -4.467 -9.597 23.992 1.00 55.03 175 ASP A C 1
ATOM 1415 O O . ASP A 1 175 ? -4.549 -9.421 22.778 1.00 55.03 175 ASP A O 1
ATOM 1419 N N . ASN A 1 176 ? -3.431 -10.250 24.535 1.00 58.78 176 ASN A N 1
ATOM 1420 C CA . ASN A 1 176 ? -2.312 -10.761 23.734 1.00 58.78 176 ASN A CA 1
ATOM 1421 C C . ASN A 1 176 ? -2.738 -11.894 22.782 1.00 58.78 176 ASN A C 1
ATOM 1423 O O . ASN A 1 176 ? -2.307 -11.915 21.634 1.00 58.78 176 ASN A O 1
ATOM 1427 N N . ASN A 1 177 ? -3.617 -12.800 23.225 1.00 62.00 177 ASN A N 1
ATOM 1428 C CA . ASN A 1 177 ? -4.048 -13.945 22.414 1.00 62.00 177 ASN A CA 1
ATOM 1429 C C . ASN A 1 177 ? -4.964 -13.512 21.250 1.00 62.00 177 ASN A C 1
ATOM 1431 O O . ASN A 1 177 ? -4.846 -14.014 20.137 1.00 62.00 177 ASN A O 1
ATOM 1435 N N . ALA A 1 178 ? -5.831 -12.518 21.478 1.00 62.69 178 ALA A N 1
ATOM 1436 C CA . ALA A 1 178 ? -6.680 -11.952 20.429 1.00 62.69 178 ALA A CA 1
ATOM 1437 C C . ALA A 1 178 ? -5.861 -11.205 19.362 1.00 62.69 178 ALA A C 1
ATOM 1439 O O . ALA A 1 178 ? -6.142 -11.316 18.169 1.00 62.69 178 ALA A O 1
ATOM 1440 N N . LEU A 1 179 ? -4.820 -10.473 19.776 1.00 65.50 179 LEU A N 1
ATOM 1441 C CA . LEU A 1 179 ? -3.907 -9.806 18.847 1.00 65.50 179 LEU A CA 1
ATOM 1442 C C . LEU A 1 179 ? -3.144 -10.822 17.984 1.00 65.50 179 LEU A C 1
ATOM 1444 O O . LEU A 1 179 ? -3.086 -10.644 16.770 1.00 65.50 179 LEU A O 1
ATOM 1448 N N . GLU A 1 180 ? -2.636 -11.911 18.565 1.00 70.56 180 GLU A N 1
ATOM 1449 C CA . GLU A 1 180 ? -1.932 -12.977 17.830 1.00 70.56 180 GLU A CA 1
ATOM 1450 C C . GLU A 1 180 ? -2.842 -13.739 16.848 1.00 70.56 180 GLU A C 1
ATOM 1452 O O . GLU A 1 180 ? -2.432 -14.047 15.722 1.00 70.56 180 GLU A O 1
ATOM 1457 N N . GLU A 1 181 ? -4.096 -13.997 17.228 1.00 75.19 181 GLU A N 1
ATOM 1458 C CA . GLU A 1 181 ? -5.087 -14.642 16.359 1.00 75.19 181 GLU A CA 1
ATOM 1459 C C . GLU A 1 181 ? -5.471 -13.735 15.179 1.00 75.19 181 GLU A C 1
ATOM 1461 O O . GLU A 1 181 ? -5.526 -14.189 14.030 1.00 75.19 181 GLU A O 1
ATOM 1466 N N . THR A 1 182 ? -5.646 -12.430 15.429 1.00 78.62 182 THR A N 1
ATOM 1467 C CA . THR A 1 182 ? -5.873 -11.459 14.349 1.00 78.62 182 THR A CA 1
ATOM 1468 C C . THR A 1 182 ? -4.661 -11.332 13.432 1.00 78.62 182 THR A C 1
ATOM 1470 O O . THR A 1 182 ? -4.836 -11.321 12.216 1.00 78.62 182 THR A O 1
ATOM 1473 N N . ASP A 1 183 ? -3.438 -11.313 13.971 1.00 83.50 183 ASP A N 1
ATOM 1474 C CA . ASP A 1 183 ? -2.217 -11.208 13.166 1.00 83.50 183 ASP A CA 1
ATOM 1475 C C . ASP A 1 183 ? -2.040 -12.413 12.237 1.00 83.50 183 ASP A C 1
ATOM 1477 O O . ASP A 1 183 ? -1.731 -12.263 11.054 1.00 83.50 183 ASP A O 1
ATOM 1481 N N . SER A 1 184 ? -2.333 -13.609 12.751 1.00 89.31 184 SER A N 1
ATOM 1482 C CA . SER A 1 184 ? -2.305 -14.852 11.978 1.00 89.31 184 SER A CA 1
ATOM 1483 C C . SER A 1 184 ? -3.335 -14.838 10.844 1.00 89.31 184 SER A C 1
ATOM 1485 O O . SER A 1 184 ? -3.020 -15.203 9.710 1.00 89.31 184 SER A O 1
ATOM 1487 N N . GLY A 1 185 ? -4.558 -14.369 11.119 1.00 90.56 185 GLY A N 1
ATOM 1488 C CA . GLY A 1 185 ? -5.596 -14.208 10.099 1.00 90.56 185 GLY A CA 1
ATOM 1489 C C . GLY A 1 185 ? -5.197 -13.216 9.003 1.00 90.56 185 GLY A C 1
ATOM 1490 O O . GLY A 1 185 ? -5.393 -13.492 7.818 1.00 90.56 185 GLY A O 1
ATOM 1491 N N . LEU A 1 186 ? -4.576 -12.094 9.381 1.00 92.25 186 LEU A N 1
ATOM 1492 C CA . LEU A 1 186 ? -4.073 -11.094 8.437 1.00 92.25 186 LEU A CA 1
ATOM 1493 C C . LEU A 1 186 ? -2.998 -11.667 7.513 1.00 92.25 186 LEU A C 1
ATOM 1495 O O . LEU A 1 186 ? -3.034 -11.395 6.314 1.00 92.25 186 LEU A O 1
ATOM 1499 N N . GLU A 1 187 ? -2.077 -12.479 8.033 1.00 93.06 187 GLU A N 1
ATOM 1500 C CA . GLU A 1 187 ? -1.049 -13.123 7.210 1.00 93.06 187 GLU A CA 1
ATOM 1501 C C . GLU A 1 187 ? -1.642 -14.110 6.204 1.00 93.06 187 GLU A C 1
ATOM 1503 O O . GLU A 1 187 ? -1.234 -14.123 5.043 1.00 93.06 187 GLU A O 1
ATOM 1508 N N . ILE A 1 188 ? -2.657 -14.879 6.601 1.00 95.06 188 ILE A N 1
ATOM 1509 C CA . ILE A 1 188 ? -3.353 -15.793 5.686 1.00 95.06 188 ILE A CA 1
ATOM 1510 C C . ILE A 1 188 ? -4.040 -15.008 4.561 1.00 95.06 188 ILE A C 1
ATOM 1512 O O . ILE A 1 188 ? -3.886 -15.348 3.386 1.00 95.06 188 ILE A O 1
ATOM 1516 N N . ILE A 1 189 ? -4.765 -13.936 4.900 1.00 95.31 189 ILE A N 1
ATOM 1517 C CA . ILE A 1 189 ? -5.453 -13.090 3.913 1.00 95.31 189 ILE A CA 1
ATOM 1518 C C . ILE A 1 189 ? -4.435 -12.400 2.998 1.00 95.31 189 ILE A C 1
ATOM 1520 O O . ILE A 1 189 ? -4.624 -12.358 1.783 1.00 95.31 189 ILE A O 1
ATOM 1524 N N . ARG A 1 190 ? -3.325 -11.901 3.551 1.00 96.25 190 ARG A N 1
ATOM 1525 C CA . ARG A 1 190 ? -2.223 -11.304 2.788 1.00 96.25 190 ARG A CA 1
ATOM 1526 C C . ARG A 1 190 ? -1.666 -12.293 1.765 1.00 96.25 190 ARG A C 1
ATOM 1528 O O . ARG A 1 190 ? -1.556 -11.942 0.591 1.00 96.25 190 ARG A O 1
ATOM 1535 N N . GLU A 1 191 ? -1.329 -13.514 2.181 1.00 96.12 191 GLU A N 1
ATOM 1536 C CA . GLU A 1 191 ? -0.805 -14.550 1.282 1.00 96.12 191 GLU A CA 1
ATOM 1537 C C . GLU A 1 191 ? -1.823 -14.945 0.208 1.00 96.12 191 GLU A C 1
ATOM 1539 O O . GLU A 1 191 ? -1.471 -15.100 -0.966 1.00 96.12 191 GLU A O 1
ATOM 1544 N N . TYR A 1 192 ? -3.103 -15.024 0.574 1.00 96.69 192 TYR A N 1
ATOM 1545 C CA . TYR A 1 192 ? -4.176 -15.255 -0.382 1.00 96.69 192 TYR A CA 1
ATOM 1546 C C . TYR A 1 192 ? -4.268 -14.127 -1.423 1.00 96.69 192 TYR A C 1
ATOM 1548 O O . TYR A 1 192 ? -4.249 -14.408 -2.620 1.00 96.69 192 TYR A O 1
ATOM 1556 N N . ILE A 1 193 ? -4.264 -12.855 -1.009 1.00 95.88 193 ILE A N 1
ATOM 1557 C CA . ILE A 1 193 ? -4.290 -11.705 -1.932 1.00 95.88 193 ILE A CA 1
ATOM 1558 C C . ILE A 1 193 ? -3.069 -11.721 -2.859 1.00 95.88 193 ILE A C 1
ATOM 1560 O O . ILE A 1 193 ? -3.213 -11.524 -4.065 1.00 95.88 193 ILE A O 1
ATOM 1564 N N . ILE A 1 194 ? -1.874 -12.024 -2.343 1.00 95.31 194 ILE A N 1
ATOM 1565 C CA . ILE A 1 194 ? -0.666 -12.185 -3.169 1.00 95.31 194 ILE A CA 1
ATOM 1566 C C . ILE A 1 194 ? -0.848 -13.302 -4.211 1.00 95.31 194 ILE A C 1
ATOM 1568 O O . ILE A 1 194 ? -0.432 -13.149 -5.365 1.00 95.31 194 ILE A O 1
ATOM 1572 N N . ALA A 1 195 ? -1.485 -14.417 -3.845 1.00 95.19 195 ALA A N 1
ATOM 1573 C CA . ALA A 1 195 ? -1.801 -15.490 -4.782 1.00 95.19 195 ALA A CA 1
ATOM 1574 C C . ALA A 1 195 ? -2.826 -15.057 -5.846 1.00 95.19 195 ALA A C 1
ATOM 1576 O O . ALA A 1 195 ? -2.660 -15.416 -7.017 1.00 95.19 195 ALA A O 1
ATOM 1577 N N . VAL A 1 196 ? -3.831 -14.253 -5.476 1.00 94.69 196 VAL A N 1
ATOM 1578 C CA . VAL A 1 196 ? -4.800 -13.669 -6.418 1.00 94.69 196 VAL A CA 1
ATOM 1579 C C . VAL A 1 196 ? -4.090 -12.743 -7.407 1.00 94.69 196 VAL A C 1
ATOM 1581 O O . VAL A 1 196 ? -4.259 -12.933 -8.610 1.00 94.69 196 VAL A O 1
ATOM 1584 N N . CYS A 1 197 ? -3.204 -11.848 -6.946 1.00 93.00 197 CYS A N 1
ATOM 1585 C CA . CYS A 1 197 ? -2.407 -10.961 -7.810 1.00 93.00 197 CYS A CA 1
ATOM 1586 C C . CYS A 1 197 ? -1.648 -11.721 -8.912 1.00 93.00 197 CYS A C 1
ATOM 1588 O O . CYS A 1 197 ? -1.457 -11.207 -10.010 1.00 93.00 197 CYS 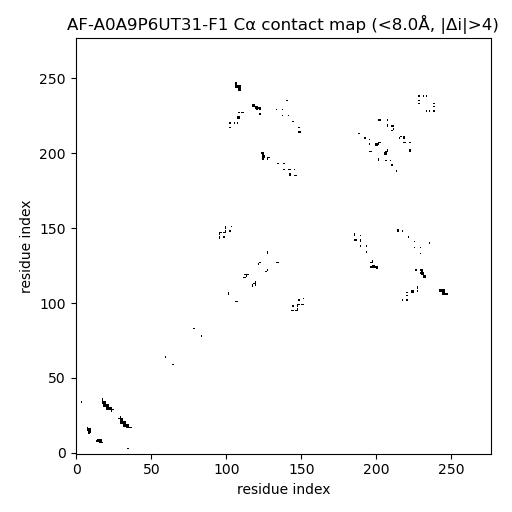A O 1
ATOM 1590 N N . ARG A 1 198 ? -1.196 -12.952 -8.639 1.00 92.88 198 ARG A N 1
ATOM 1591 C CA . ARG A 1 198 ? -0.448 -13.781 -9.604 1.00 92.88 198 ARG A CA 1
ATOM 1592 C C . ARG A 1 198 ? -1.327 -14.452 -10.662 1.00 92.88 198 ARG A C 1
ATOM 1594 O O . ARG A 1 198 ? -0.788 -14.969 -11.641 1.00 92.88 198 ARG A O 1
ATOM 1601 N N . ARG A 1 199 ? -2.643 -14.529 -10.451 1.00 93.19 199 ARG A N 1
ATOM 1602 C CA . ARG A 1 199 ? -3.559 -15.349 -11.264 1.00 93.19 199 ARG A CA 1
ATOM 1603 C C . ARG A 1 199 ? -4.670 -14.549 -11.928 1.00 93.19 199 ARG A C 1
ATOM 1605 O O . ARG A 1 199 ? -5.072 -14.915 -13.027 1.00 93.19 199 ARG A O 1
ATOM 1612 N N . TYR A 1 200 ? -5.131 -13.480 -11.290 1.00 94.00 200 TYR A N 1
ATOM 1613 C CA . TYR A 1 200 ? -6.286 -12.705 -11.722 1.00 94.00 200 TYR A CA 1
ATOM 1614 C C . TYR A 1 200 ? -5.943 -11.228 -11.809 1.00 94.00 200 TYR A C 1
ATOM 1616 O O . TYR A 1 200 ? -5.191 -10.700 -10.989 1.00 94.00 200 TYR A O 1
ATOM 1624 N N . ASP A 1 201 ? -6.507 -10.561 -12.812 1.00 92.00 201 ASP A N 1
ATOM 1625 C CA . ASP A 1 201 ? -6.449 -9.109 -12.895 1.00 92.00 201 ASP A CA 1
ATOM 1626 C C . ASP A 1 201 ? -7.423 -8.521 -11.872 1.00 92.00 201 ASP A C 1
ATOM 1628 O O . ASP A 1 201 ? -8.639 -8.680 -11.988 1.00 92.00 201 ASP A O 1
ATOM 1632 N N . LEU A 1 202 ? -6.876 -7.841 -10.865 1.00 91.44 202 LEU A N 1
ATOM 1633 C CA . LEU A 1 202 ? -7.654 -7.244 -9.785 1.00 91.44 202 LEU A CA 1
ATOM 1634 C C . LEU A 1 202 ? -8.586 -6.131 -10.260 1.00 91.44 202 LEU A C 1
ATOM 1636 O O . LEU A 1 202 ? -9.507 -5.780 -9.538 1.00 91.44 202 LEU A O 1
ATOM 1640 N N . GLN A 1 203 ? -8.385 -5.580 -11.458 1.00 89.62 203 GLN A N 1
ATOM 1641 C CA . GLN A 1 203 ? -9.297 -4.579 -12.007 1.00 89.62 203 GLN A CA 1
ATOM 1642 C C . GLN A 1 203 ? -10.608 -5.189 -12.526 1.00 89.62 203 GLN A C 1
ATOM 1644 O O . GLN A 1 203 ? -11.564 -4.451 -12.744 1.00 89.62 203 GLN A O 1
ATOM 1649 N N . THR A 1 204 ? -10.666 -6.509 -12.719 1.00 92.81 204 THR A N 1
ATOM 1650 C CA . THR A 1 204 ? -11.863 -7.219 -13.197 1.00 92.81 204 THR A CA 1
ATOM 1651 C C . THR A 1 204 ? -12.778 -7.621 -12.047 1.00 92.81 204 THR A C 1
ATOM 1653 O O . THR A 1 204 ? -12.291 -7.922 -10.959 1.00 92.81 204 THR A O 1
ATOM 1656 N N . ASP A 1 205 ? -14.084 -7.717 -12.306 1.00 93.62 205 ASP A N 1
ATOM 1657 C CA . ASP A 1 205 ? -15.075 -8.158 -11.310 1.00 93.62 205 ASP A CA 1
ATOM 1658 C C . ASP A 1 205 ? -14.685 -9.506 -10.688 1.00 93.62 205 ASP A C 1
ATOM 1660 O O . ASP A 1 205 ? -14.649 -9.643 -9.470 1.00 93.62 205 ASP A O 1
ATOM 1664 N N . GLN A 1 206 ? -14.239 -10.459 -11.517 1.00 93.94 206 GLN A N 1
ATOM 1665 C CA . GLN A 1 206 ? -13.757 -11.765 -11.059 1.00 93.94 206 GLN A CA 1
ATOM 1666 C C . GLN A 1 206 ? -12.593 -11.652 -10.060 1.00 93.94 206 GLN A C 1
ATOM 1668 O O . GLN A 1 206 ? -12.552 -12.386 -9.075 1.00 93.94 206 GLN A O 1
ATOM 1673 N N . GLY A 1 207 ? -11.627 -10.765 -10.316 1.00 92.19 207 GLY A N 1
ATOM 1674 C CA . GLY A 1 207 ? -10.494 -10.549 -9.416 1.00 92.19 207 GLY A CA 1
ATOM 1675 C C . GLY A 1 207 ? -10.911 -9.908 -8.093 1.00 92.19 207 GLY A C 1
ATOM 1676 O O . GLY A 1 207 ? -10.392 -10.283 -7.042 1.00 92.19 207 GLY A O 1
ATOM 1677 N N . GLN A 1 208 ? -11.862 -8.973 -8.138 1.00 95.25 208 GLN A N 1
ATOM 1678 C CA . GLN A 1 208 ? -12.371 -8.287 -6.950 1.00 95.25 208 GLN A CA 1
ATOM 1679 C C . GLN A 1 208 ? -13.243 -9.205 -6.092 1.00 95.25 208 GLN A C 1
ATOM 1681 O O . GLN A 1 208 ? -13.085 -9.222 -4.872 1.00 95.25 208 GLN A O 1
ATOM 1686 N N . ASP A 1 209 ? -14.096 -10.024 -6.706 1.00 95.31 209 ASP A N 1
ATOM 1687 C CA . ASP A 1 209 ? -14.988 -10.950 -6.002 1.00 95.31 209 ASP A CA 1
ATOM 1688 C C . ASP A 1 209 ? -14.220 -11.970 -5.158 1.00 95.31 209 ASP A C 1
ATOM 1690 O O . ASP A 1 209 ? -14.636 -12.284 -4.047 1.00 95.31 209 ASP A O 1
ATOM 1694 N N . LEU A 1 210 ? -13.037 -12.400 -5.611 1.00 95.38 210 LEU A N 1
ATOM 1695 C CA . LEU A 1 210 ? -12.162 -13.286 -4.838 1.00 95.38 210 LEU A CA 1
ATOM 1696 C C . LEU A 1 210 ? -11.693 -12.680 -3.511 1.00 95.38 210 LEU A C 1
ATOM 1698 O O . LEU A 1 210 ? -11.377 -13.433 -2.593 1.00 95.38 210 LEU A O 1
ATOM 1702 N N . ILE A 1 211 ? -11.597 -11.352 -3.420 1.00 95.00 211 ILE A N 1
ATOM 1703 C CA . ILE A 1 211 ? -11.130 -10.621 -2.231 1.00 95.00 211 ILE A CA 1
ATOM 1704 C C . ILE A 1 211 ? -12.323 -10.065 -1.427 1.00 95.00 211 ILE A C 1
ATOM 1706 O O . ILE A 1 211 ? -12.195 -9.770 -0.235 1.00 95.00 211 ILE A O 1
ATOM 1710 N N . ARG A 1 212 ? -13.503 -9.974 -2.053 1.00 94.62 212 ARG A N 1
ATOM 1711 C CA . ARG A 1 212 ? -14.716 -9.364 -1.495 1.00 94.62 212 ARG A CA 1
ATOM 1712 C C . ARG A 1 212 ? -15.223 -10.048 -0.231 1.00 94.62 212 ARG A C 1
ATOM 1714 O O . ARG A 1 212 ? -15.723 -9.366 0.663 1.00 94.62 212 ARG A O 1
ATOM 1721 N N . ASP A 1 213 ? -15.010 -11.352 -0.108 1.00 89.88 213 ASP A N 1
ATOM 1722 C CA . ASP A 1 213 ? -15.368 -12.115 1.094 1.00 89.88 213 ASP A CA 1
ATOM 1723 C C . ASP A 1 213 ? -14.589 -11.675 2.344 1.00 89.88 213 ASP A C 1
ATOM 1725 O O . ASP A 1 213 ? -15.070 -11.864 3.459 1.00 89.88 213 ASP A O 1
ATOM 1729 N N . PHE A 1 214 ? -13.415 -11.056 2.175 1.00 91.31 214 PHE A N 1
ATOM 1730 C CA . PHE A 1 214 ? -12.564 -10.604 3.280 1.00 91.31 214 PHE A CA 1
ATOM 1731 C C . PHE A 1 214 ? -12.680 -9.102 3.556 1.00 91.31 214 PHE A C 1
ATOM 1733 O O . PHE A 1 214 ? -12.568 -8.683 4.706 1.00 91.31 214 PHE A O 1
ATOM 1740 N N . LEU A 1 215 ? -12.850 -8.281 2.510 1.00 92.25 215 LEU A N 1
ATOM 1741 C CA . LEU A 1 215 ? -12.817 -6.812 2.616 1.00 92.25 215 LEU A CA 1
ATOM 1742 C C . LEU A 1 215 ? -14.179 -6.141 2.420 1.00 92.25 215 LEU A C 1
ATOM 1744 O O . LEU A 1 215 ? -14.312 -4.945 2.680 1.00 92.25 215 LEU A O 1
ATOM 1748 N N . HIS A 1 216 ? -15.192 -6.892 1.988 1.00 92.38 216 HIS A N 1
ATOM 1749 C CA . HIS A 1 216 ? -16.575 -6.441 1.843 1.00 92.38 216 HIS A CA 1
ATOM 1750 C C . HIS A 1 216 ? -16.691 -5.122 1.054 1.00 92.38 216 HIS A C 1
ATOM 1752 O O . HIS A 1 216 ? -16.208 -5.026 -0.077 1.00 92.38 216 HIS A O 1
ATOM 1758 N N . GLU A 1 217 ? -17.312 -4.096 1.640 1.00 92.44 217 GLU A N 1
ATOM 1759 C CA . GLU A 1 217 ? -17.508 -2.769 1.043 1.00 92.44 217 GLU A CA 1
ATOM 1760 C C . GLU A 1 217 ? -16.200 -2.011 0.762 1.00 92.44 217 GLU A C 1
ATOM 1762 O O . GLU A 1 217 ? -16.174 -1.102 -0.064 1.00 92.44 217 GLU A O 1
ATOM 1767 N N . HIS A 1 218 ? -15.088 -2.403 1.391 1.00 94.00 218 HIS A N 1
ATOM 1768 C CA . HIS A 1 218 ? -13.784 -1.775 1.182 1.00 94.00 218 HIS A CA 1
ATOM 1769 C C . HIS A 1 218 ? -12.982 -2.395 0.032 1.00 94.00 218 HIS A C 1
ATOM 1771 O O . HIS A 1 218 ? -11.901 -1.899 -0.278 1.00 94.00 218 HIS A O 1
ATOM 1777 N N . THR A 1 219 ? -13.491 -3.443 -0.621 1.00 95.19 219 THR A N 1
ATOM 1778 C CA . THR A 1 219 ? -12.767 -4.190 -1.666 1.00 95.19 219 THR A CA 1
ATOM 1779 C C . THR A 1 219 ? -12.366 -3.312 -2.845 1.00 95.19 219 THR A C 1
ATOM 1781 O O . THR A 1 219 ? -11.198 -3.285 -3.224 1.00 95.19 219 THR A O 1
ATOM 1784 N N . GLU A 1 220 ? -13.309 -2.547 -3.393 1.00 94.06 220 GLU A N 1
ATOM 1785 C CA . GLU A 1 220 ? -13.062 -1.696 -4.565 1.00 94.06 220 GLU A CA 1
ATOM 1786 C C . GLU A 1 220 ? -12.054 -0.589 -4.238 1.00 94.06 220 GLU A C 1
ATOM 1788 O O . GLU A 1 220 ? -11.130 -0.316 -5.006 1.00 94.06 220 GLU A O 1
ATOM 1793 N N . HIS A 1 221 ? -12.184 -0.001 -3.046 1.00 94.88 221 HIS A N 1
ATOM 1794 C CA . HIS A 1 221 ? -11.262 1.013 -2.551 1.00 94.88 221 HIS A CA 1
ATOM 1795 C C . HIS A 1 221 ? -9.856 0.431 -2.336 1.00 94.88 221 HIS A C 1
ATOM 1797 O O . HIS A 1 221 ? -8.872 0.995 -2.813 1.00 94.88 221 HIS A O 1
ATOM 1803 N N . PHE A 1 222 ? -9.750 -0.734 -1.694 1.00 95.94 222 PHE A N 1
ATOM 1804 C CA . PHE A 1 222 ? -8.483 -1.432 -1.493 1.00 95.94 222 PHE A CA 1
ATOM 1805 C C . PHE A 1 222 ? -7.789 -1.746 -2.822 1.00 95.94 222 PHE A C 1
ATOM 1807 O O . PHE A 1 222 ? -6.599 -1.475 -2.977 1.00 95.94 222 PHE A O 1
ATOM 1814 N N . VAL A 1 223 ? -8.527 -2.278 -3.798 1.00 94.94 223 VAL A N 1
ATOM 1815 C CA . VAL A 1 223 ? -7.995 -2.598 -5.127 1.00 94.94 223 VAL A CA 1
ATOM 1816 C C . VAL A 1 223 ? -7.511 -1.337 -5.836 1.00 94.94 223 VAL A C 1
ATOM 1818 O O . VAL A 1 223 ? -6.417 -1.337 -6.403 1.00 94.94 223 VAL A O 1
ATOM 1821 N N . HIS A 1 224 ? -8.274 -0.246 -5.774 1.00 93.00 224 HIS A N 1
ATOM 1822 C CA . HIS A 1 224 ? -7.875 1.030 -6.366 1.00 93.00 224 HIS A CA 1
ATOM 1823 C C . HIS A 1 224 ? -6.552 1.544 -5.784 1.00 93.00 224 HIS A C 1
ATOM 1825 O O . HIS A 1 224 ? -5.628 1.887 -6.527 1.00 93.00 224 HIS A O 1
ATOM 1831 N N . GLU A 1 225 ? -6.426 1.526 -4.458 1.00 93.94 225 GLU A N 1
ATOM 1832 C CA . GLU A 1 225 ? -5.210 1.934 -3.752 1.00 93.94 225 GLU A CA 1
ATOM 1833 C C . GLU A 1 225 ? -4.028 1.001 -4.058 1.00 93.94 225 GLU A C 1
ATOM 1835 O O . GLU A 1 225 ? -2.914 1.472 -4.304 1.00 93.94 225 GLU A O 1
ATOM 1840 N N . LEU A 1 226 ? -4.269 -0.314 -4.116 1.00 94.06 226 LEU A N 1
ATOM 1841 C CA . LEU A 1 226 ? -3.253 -1.324 -4.415 1.00 94.06 226 LEU A CA 1
ATOM 1842 C C . LEU A 1 226 ? -2.691 -1.130 -5.821 1.00 94.06 226 LEU A C 1
ATOM 1844 O O . LEU A 1 226 ? -1.474 -1.147 -6.012 1.00 94.06 226 LEU A O 1
ATOM 1848 N N . MET A 1 227 ? -3.562 -0.902 -6.804 1.00 91.12 227 MET A N 1
ATOM 1849 C CA . MET A 1 227 ? -3.146 -0.640 -8.178 1.00 91.12 227 MET A CA 1
ATOM 1850 C C . MET A 1 227 ? -2.407 0.696 -8.289 1.00 91.12 227 MET A C 1
ATOM 1852 O O . MET A 1 227 ? -1.401 0.778 -8.999 1.00 91.12 227 MET A O 1
ATOM 1856 N N . GLY A 1 228 ? -2.841 1.724 -7.554 1.00 89.69 228 GLY A N 1
ATOM 1857 C CA . GLY A 1 228 ? -2.128 2.999 -7.449 1.00 89.69 228 GLY A CA 1
ATOM 1858 C C . GLY A 1 228 ? -0.706 2.826 -6.908 1.00 89.69 228 GLY A C 1
ATOM 1859 O O . GLY A 1 228 ? 0.262 3.294 -7.518 1.00 89.69 228 GLY A O 1
ATOM 1860 N N . PHE A 1 229 ? -0.557 2.081 -5.812 1.00 92.06 229 PHE A N 1
ATOM 1861 C CA . PHE A 1 229 ? 0.741 1.819 -5.202 1.00 92.06 229 PHE A CA 1
ATOM 1862 C C . PHE A 1 229 ? 1.633 0.949 -6.089 1.00 92.06 229 PHE A C 1
ATOM 1864 O O . PHE A 1 229 ? 2.787 1.319 -6.326 1.00 92.06 229 PHE A O 1
ATOM 1871 N N . ALA A 1 230 ? 1.106 -0.151 -6.634 1.00 90.00 230 ALA A N 1
ATOM 1872 C CA . ALA A 1 230 ? 1.845 -1.083 -7.483 1.00 90.00 230 ALA A CA 1
ATOM 1873 C C . ALA A 1 230 ? 2.408 -0.410 -8.743 1.00 90.00 230 ALA A C 1
ATOM 1875 O O . ALA A 1 230 ? 3.518 -0.725 -9.172 1.00 90.00 230 ALA A O 1
ATOM 1876 N N . ARG A 1 231 ? 1.669 0.547 -9.316 1.00 86.19 231 ARG A N 1
ATOM 1877 C CA . ARG A 1 231 ? 2.109 1.335 -10.478 1.00 86.19 231 ARG A CA 1
ATOM 1878 C C . ARG A 1 231 ? 3.156 2.393 -10.133 1.00 86.19 231 ARG A C 1
ATOM 1880 O O . ARG A 1 231 ? 3.858 2.855 -11.029 1.00 86.19 231 ARG A O 1
ATOM 1887 N N . SER A 1 232 ? 3.243 2.806 -8.869 1.00 86.56 232 SER A N 1
ATOM 1888 C CA . SER A 1 232 ? 4.168 3.849 -8.424 1.00 86.56 232 SER A CA 1
ATOM 1889 C C . SER A 1 232 ? 5.576 3.293 -8.167 1.00 86.56 232 SER A C 1
ATOM 1891 O O . SER A 1 232 ? 5.706 2.139 -7.762 1.00 86.56 232 SER A O 1
ATOM 1893 N N . PRO A 1 233 ? 6.644 4.096 -8.300 1.00 84.69 233 PRO A N 1
ATOM 1894 C CA . PRO A 1 233 ? 8.007 3.690 -7.940 1.00 84.69 233 PRO A CA 1
ATOM 1895 C C . PRO A 1 233 ? 8.358 3.921 -6.452 1.00 84.69 233 PRO A C 1
ATOM 1897 O O . PRO A 1 233 ? 9.513 3.765 -6.062 1.00 84.69 233 PRO A O 1
ATOM 1900 N N . PHE A 1 234 ? 7.405 4.346 -5.616 1.00 87.06 234 PHE A N 1
ATOM 1901 C CA . PHE A 1 234 ? 7.673 4.911 -4.288 1.00 87.06 234 PHE A CA 1
ATOM 1902 C C . PHE A 1 234 ? 7.752 3.879 -3.152 1.00 87.06 234 PHE A C 1
ATOM 1904 O O . PHE A 1 234 ? 7.012 2.906 -3.132 1.00 87.06 234 PHE A O 1
ATOM 1911 N N . SER A 1 235 ? 8.564 4.120 -2.115 1.00 90.88 235 SER A N 1
ATOM 1912 C CA . SER A 1 235 ? 8.376 3.388 -0.847 1.00 90.88 235 SER A CA 1
ATOM 1913 C C . SER A 1 235 ? 6.972 3.644 -0.285 1.00 90.88 235 SER A C 1
ATOM 1915 O O . SER A 1 235 ? 6.306 4.593 -0.700 1.00 90.88 235 SER A O 1
ATOM 1917 N N . ILE A 1 236 ? 6.522 2.829 0.669 1.00 92.31 236 ILE A N 1
ATOM 1918 C CA . ILE A 1 236 ? 5.213 3.006 1.314 1.00 92.31 236 ILE A CA 1
ATOM 1919 C C . ILE A 1 236 ? 5.064 4.438 1.854 1.00 92.31 236 ILE A C 1
ATOM 1921 O O . ILE A 1 236 ? 4.100 5.131 1.544 1.00 92.31 236 ILE A O 1
ATOM 1925 N N . GLU A 1 237 ? 6.075 4.936 2.562 1.00 91.88 237 GLU A N 1
ATOM 1926 C CA . GLU A 1 237 ? 6.056 6.270 3.166 1.00 91.88 237 GLU A CA 1
ATOM 1927 C C . GLU A 1 237 ? 6.117 7.383 2.115 1.00 91.88 237 GLU A C 1
ATOM 1929 O O . GLU A 1 237 ? 5.575 8.469 2.313 1.00 91.88 237 GLU A O 1
ATOM 1934 N N . ALA A 1 238 ? 6.824 7.156 1.006 1.00 89.31 238 ALA A N 1
ATOM 1935 C CA . ALA A 1 238 ? 6.870 8.111 -0.096 1.00 89.31 238 ALA A CA 1
ATOM 1936 C C . ALA A 1 238 ? 5.548 8.132 -0.880 1.00 89.31 238 ALA A C 1
ATOM 1938 O O . ALA A 1 238 ? 5.126 9.201 -1.325 1.00 89.31 238 ALA A O 1
ATOM 1939 N N . TYR A 1 239 ? 4.877 6.986 -1.000 1.00 91.38 239 TYR A N 1
ATOM 1940 C CA . TYR A 1 239 ? 3.546 6.891 -1.583 1.00 91.38 239 TYR A CA 1
ATOM 1941 C C . TYR A 1 239 ? 2.532 7.651 -0.730 1.00 91.38 239 TYR A C 1
ATOM 1943 O O . TYR A 1 239 ? 1.876 8.543 -1.250 1.00 91.38 239 TYR A O 1
ATOM 1951 N N . ASP A 1 240 ? 2.494 7.423 0.585 1.00 91.44 240 ASP A N 1
ATOM 1952 C CA . ASP A 1 240 ? 1.557 8.125 1.473 1.00 91.44 240 ASP A CA 1
ATOM 1953 C C . ASP A 1 240 ? 1.723 9.654 1.425 1.00 91.44 240 ASP A C 1
ATOM 1955 O O . ASP A 1 240 ? 0.739 10.387 1.483 1.00 91.44 240 ASP A O 1
ATOM 1959 N N . ARG A 1 241 ? 2.963 10.151 1.293 1.00 88.94 241 ARG A N 1
ATOM 1960 C CA . ARG A 1 241 ? 3.250 11.594 1.178 1.00 88.94 241 ARG A CA 1
ATOM 1961 C C . ARG A 1 241 ? 2.867 12.198 -0.172 1.00 88.94 241 ARG A C 1
ATOM 1963 O O . ARG A 1 241 ? 2.679 13.409 -0.252 1.00 88.94 241 ARG A O 1
ATOM 1970 N N . SER A 1 242 ? 2.854 11.396 -1.234 1.00 85.75 242 SER A N 1
ATOM 1971 C CA . SER A 1 242 ? 2.618 11.866 -2.607 1.00 85.75 242 SER A CA 1
ATOM 1972 C C . SER A 1 242 ? 1.200 11.593 -3.101 1.00 85.75 242 SER A C 1
ATOM 1974 O O . SER A 1 242 ? 0.745 12.268 -4.027 1.00 85.75 242 SER A O 1
ATOM 1976 N N . ALA A 1 243 ? 0.500 10.643 -2.481 1.00 87.38 243 ALA A N 1
ATOM 1977 C CA . ALA A 1 243 ? -0.879 10.308 -2.778 1.00 87.38 243 ALA A CA 1
ATOM 1978 C C . ALA A 1 243 ? -1.776 11.532 -2.563 1.00 87.38 243 ALA A C 1
ATOM 1980 O O . ALA A 1 243 ? -1.843 12.113 -1.481 1.00 87.38 243 ALA A O 1
ATOM 1981 N N . GLN A 1 244 ? -2.467 11.932 -3.626 1.00 87.19 244 GLN A N 1
ATOM 1982 C CA . GLN A 1 244 ? -3.449 13.006 -3.585 1.00 87.19 244 GLN A CA 1
ATOM 1983 C C . GLN A 1 244 ? -4.826 12.375 -3.594 1.00 87.19 244 GLN A C 1
ATOM 1985 O O . GLN A 1 244 ? -5.144 11.664 -4.538 1.00 87.19 244 GLN A O 1
ATOM 1990 N N . TYR A 1 245 ? -5.652 12.654 -2.596 1.00 89.06 245 TYR A N 1
ATOM 1991 C CA . TYR A 1 245 ? -6.996 12.093 -2.526 1.00 89.06 245 TYR A CA 1
ATOM 1992 C C . TYR A 1 245 ? -8.025 13.025 -3.162 1.00 89.06 245 TYR A C 1
ATOM 1994 O O . TYR A 1 245 ? -7.846 14.247 -3.218 1.00 89.06 245 TYR A O 1
ATOM 2002 N N . THR A 1 246 ? -9.113 12.461 -3.676 1.00 83.38 246 THR A N 1
ATOM 2003 C CA . THR A 1 246 ? -10.267 13.254 -4.095 1.00 83.38 246 THR A CA 1
ATOM 2004 C C . THR A 1 246 ? -10.870 13.922 -2.866 1.00 83.38 246 THR A C 1
ATOM 2006 O O . THR A 1 246 ? -11.390 13.249 -1.980 1.00 83.38 246 THR A O 1
ATOM 2009 N N . SER A 1 247 ? -10.800 15.251 -2.791 1.00 73.00 247 SER A N 1
ATOM 2010 C CA . SER A 1 247 ? -11.533 16.007 -1.783 1.00 73.00 247 SER A CA 1
ATOM 2011 C C . SER A 1 247 ? -13.016 15.704 -1.973 1.00 73.00 247 SER A C 1
ATOM 2013 O O . SER A 1 247 ? -13.533 15.906 -3.076 1.00 73.00 247 SER A O 1
ATOM 2015 N N . SER A 1 248 ? -13.707 15.277 -0.918 1.00 56.94 248 SER A N 1
ATOM 2016 C CA . SER A 1 248 ? -15.148 14.979 -0.934 1.00 56.94 248 SER A CA 1
ATOM 2017 C C . SER A 1 248 ? -16.020 16.176 -1.375 1.00 56.94 248 SER A C 1
ATOM 2019 O O . SER A 1 248 ? -17.215 16.028 -1.584 1.00 56.94 248 SER A O 1
ATOM 2021 N N . SER A 1 249 ? -15.422 17.361 -1.558 1.00 47.78 249 SER A N 1
ATOM 2022 C CA . SER A 1 249 ? -16.021 18.596 -2.079 1.00 47.78 249 SER A CA 1
ATOM 2023 C C . SER A 1 249 ? -15.841 18.838 -3.589 1.00 47.78 249 SER A C 1
ATOM 2025 O O . SER A 1 249 ? -16.384 19.805 -4.116 1.00 47.78 249 SER A O 1
ATOM 2027 N N . SER A 1 250 ? -15.096 17.996 -4.313 1.00 48.12 250 SER A N 1
ATOM 2028 C CA . SER A 1 250 ? -14.749 18.229 -5.731 1.00 48.12 250 SER A CA 1
ATOM 2029 C C . SER A 1 250 ? -15.703 17.594 -6.756 1.00 48.12 250 SER A C 1
ATOM 2031 O O . SER A 1 250 ? -15.367 17.504 -7.932 1.00 48.12 250 SER A O 1
ATOM 2033 N N . SER A 1 251 ? -16.915 17.210 -6.345 1.00 47.75 251 SER A N 1
ATOM 2034 C CA . SER A 1 251 ? -17.992 16.736 -7.233 1.00 47.75 251 SER A CA 1
ATOM 2035 C C . SER A 1 251 ? -19.024 17.819 -7.608 1.00 47.75 251 SER A C 1
ATOM 2037 O O . SER A 1 251 ? -20.101 17.495 -8.099 1.00 47.75 251 SER A O 1
ATOM 2039 N N . SER A 1 252 ? -18.720 19.112 -7.424 1.00 43.91 252 SER A N 1
ATOM 2040 C CA . SER A 1 252 ? -19.613 20.216 -7.827 1.00 43.91 252 SER A CA 1
ATOM 2041 C C . SER A 1 252 ? -18.893 21.319 -8.613 1.00 43.91 252 SER A C 1
ATOM 2043 O O . SER A 1 252 ? -18.516 22.356 -8.082 1.00 43.91 252 SER A O 1
ATOM 2045 N N . SER A 1 253 ? -18.669 21.086 -9.908 1.00 42.66 253 SER A N 1
ATOM 2046 C CA . SER A 1 253 ? -18.684 22.114 -10.975 1.00 42.66 253 SER A CA 1
ATOM 2047 C C . SER A 1 253 ? -18.200 21.512 -12.295 1.00 42.66 253 SER A C 1
ATOM 2049 O O . SER A 1 253 ? -17.089 21.720 -12.768 1.00 42.66 253 SER A O 1
ATOM 2051 N N . SER A 1 254 ? -19.081 20.757 -12.934 1.00 40.62 254 SER A N 1
ATOM 2052 C CA . SER A 1 254 ? -19.083 20.657 -14.392 1.00 40.62 254 SER A CA 1
ATOM 2053 C C . SER A 1 254 ? -20.458 21.109 -14.848 1.00 40.62 254 SER A C 1
ATOM 2055 O O . SER A 1 254 ? -21.337 20.308 -15.140 1.00 40.62 254 SER A O 1
ATOM 2057 N N . THR A 1 255 ? -20.676 22.422 -14.807 1.00 41.84 255 THR A N 1
ATOM 2058 C CA . THR A 1 255 ? -21.769 23.031 -15.554 1.00 41.84 255 THR A CA 1
ATOM 2059 C C . THR A 1 255 ? -21.385 22.977 -17.035 1.00 41.84 255 THR A C 1
ATOM 2061 O O . THR A 1 255 ? -20.333 23.502 -17.408 1.00 41.84 255 THR A O 1
ATOM 2064 N N . PRO A 1 256 ? -22.183 22.338 -17.907 1.00 44.34 256 PRO A N 1
ATOM 2065 C CA . PRO A 1 256 ? -21.994 22.493 -19.337 1.00 44.34 256 PRO A CA 1
ATOM 2066 C C . PRO A 1 256 ? -22.307 23.951 -19.675 1.00 44.34 256 PRO A C 1
ATOM 2068 O O . PRO A 1 256 ? -23.387 24.455 -19.360 1.00 44.34 256 PRO A O 1
ATOM 2071 N N . VAL A 1 257 ? -21.346 24.652 -20.275 1.00 47.69 257 VAL A N 1
ATOM 2072 C CA . VAL A 1 257 ? -21.555 25.998 -20.811 1.00 47.69 257 VAL A CA 1
ATOM 2073 C C . VAL A 1 257 ? -22.547 25.874 -21.966 1.00 47.69 257 VAL A C 1
ATOM 2075 O O . VAL A 1 257 ? -22.187 25.531 -23.089 1.00 47.69 257 VAL A O 1
ATOM 2078 N N . VAL A 1 258 ? -23.822 26.108 -21.662 1.00 46.09 258 VAL A N 1
ATOM 2079 C CA . VAL A 1 258 ? -24.873 26.339 -22.649 1.00 46.09 258 VAL A CA 1
ATOM 2080 C C . VAL A 1 258 ? -24.561 27.677 -23.309 1.00 46.09 258 VAL A C 1
ATOM 2082 O O . VAL A 1 258 ? -24.669 28.731 -22.686 1.00 46.09 258 VAL A O 1
ATOM 2085 N N . VAL A 1 259 ? -24.134 27.627 -24.568 1.00 49.91 259 VAL A N 1
ATOM 2086 C CA . VAL A 1 259 ? -24.019 28.807 -25.428 1.00 49.91 259 VAL A CA 1
ATOM 2087 C C . VAL A 1 259 ? -25.443 29.278 -25.752 1.00 49.91 259 VAL A C 1
ATOM 2089 O O . VAL A 1 259 ? -26.210 28.493 -26.315 1.00 49.91 259 VAL A O 1
ATOM 2092 N N . PRO A 1 260 ? -25.844 30.514 -25.407 1.00 46.25 260 PRO A N 1
ATOM 2093 C CA . PRO A 1 260 ? -27.166 31.006 -25.754 1.00 46.25 260 PRO A CA 1
ATOM 2094 C C . PRO A 1 260 ? -27.187 31.425 -27.227 1.00 46.25 260 PRO A C 1
ATOM 2096 O O . PRO A 1 260 ? -26.364 32.219 -27.684 1.00 46.25 260 PRO A O 1
ATOM 2099 N N . GLY A 1 261 ? -28.148 30.874 -27.968 1.00 40.66 261 GLY A N 1
ATOM 2100 C CA . GLY A 1 261 ? -28.459 31.288 -29.328 1.00 40.66 261 GLY A CA 1
ATOM 2101 C C . GLY A 1 261 ? -29.017 32.712 -29.376 1.00 40.66 261 GLY A C 1
ATOM 2102 O O . GLY A 1 261 ? -29.891 33.078 -28.592 1.00 40.66 261 GLY A O 1
ATOM 2103 N N . GLY A 1 262 ? -28.531 33.492 -30.339 1.00 37.03 262 GLY A N 1
ATOM 2104 C CA . GLY A 1 262 ? -29.149 34.729 -30.808 1.00 37.03 262 GLY A CA 1
ATOM 2105 C C . GLY A 1 262 ? -29.515 34.559 -32.279 1.00 37.03 262 GLY A C 1
ATOM 2106 O O . GLY A 1 262 ? -28.633 34.423 -33.122 1.00 37.03 262 GLY A O 1
ATOM 2107 N N . GLY A 1 263 ? -30.816 34.493 -32.566 1.00 41.28 263 GLY A N 1
ATOM 2108 C CA . GLY A 1 263 ? -31.361 34.375 -33.917 1.00 41.28 263 GLY A CA 1
ATOM 2109 C C . GLY A 1 263 ? -31.354 35.698 -34.687 1.00 41.28 263 GLY A C 1
ATOM 2110 O O . GLY A 1 263 ? -31.329 36.775 -34.094 1.00 41.28 263 GLY A O 1
ATOM 2111 N N . GLY A 1 264 ? -31.431 35.606 -36.019 1.00 35.16 264 GLY A N 1
ATOM 2112 C CA . GLY A 1 264 ? -31.573 36.776 -36.888 1.00 35.16 264 GLY A CA 1
ATOM 2113 C C . GLY A 1 264 ? -31.546 36.492 -38.395 1.00 35.16 264 GLY A C 1
ATOM 2114 O O . GLY A 1 264 ? -30.564 36.798 -39.048 1.00 35.16 264 GLY A O 1
ATOM 2115 N N . ASN A 1 265 ? -32.654 35.940 -38.905 1.00 36.31 265 ASN A N 1
ATOM 2116 C CA . ASN A 1 265 ? -33.335 36.202 -40.190 1.00 36.31 265 ASN A CA 1
ATOM 2117 C C . ASN A 1 265 ? -32.623 36.244 -41.575 1.00 36.31 265 ASN A C 1
ATOM 2119 O O . ASN A 1 265 ? -31.828 37.127 -41.868 1.00 36.31 265 ASN A O 1
ATOM 2123 N N . ILE A 1 266 ? -33.205 35.432 -42.480 1.00 44.44 266 ILE A N 1
ATOM 2124 C CA . ILE A 1 266 ? -33.668 35.729 -43.863 1.00 44.44 266 ILE A CA 1
ATOM 2125 C C . ILE A 1 266 ? -32.617 36.036 -44.952 1.00 44.44 266 ILE A C 1
ATOM 2127 O O . ILE A 1 266 ? -32.126 37.157 -45.047 1.00 44.44 266 ILE A O 1
ATOM 2131 N N . ARG A 1 267 ? -32.472 35.109 -45.922 1.00 35.25 267 ARG A N 1
ATOM 2132 C CA . ARG A 1 267 ? -32.937 35.295 -47.323 1.00 35.25 267 ARG A CA 1
ATOM 2133 C C . ARG A 1 267 ? -32.814 34.011 -48.162 1.00 35.25 267 ARG A C 1
ATOM 2135 O O . ARG A 1 267 ? -31.717 33.534 -48.416 1.00 35.25 267 ARG A O 1
ATOM 2142 N N . GLU A 1 268 ? -33.962 33.515 -48.621 1.00 46.91 268 GLU A N 1
ATOM 2143 C CA . GLU A 1 268 ? -34.130 32.768 -49.881 1.00 46.91 268 GLU A CA 1
ATOM 2144 C C . GLU A 1 268 ? -33.628 33.625 -51.063 1.00 46.91 268 GLU A C 1
ATOM 2146 O O . GLU A 1 268 ? -33.771 34.857 -51.020 1.00 46.91 268 GLU A O 1
ATOM 2151 N N . PRO A 1 269 ? -33.034 33.014 -52.105 1.00 47.78 269 PRO A N 1
ATOM 2152 C CA . PRO A 1 269 ? -33.858 32.673 -53.273 1.00 47.78 269 PRO A CA 1
ATOM 2153 C C . PRO A 1 269 ? -33.459 31.377 -54.018 1.00 47.78 269 PRO A C 1
ATOM 2155 O O . PRO A 1 269 ? -32.288 31.136 -54.285 1.00 47.78 269 PRO A O 1
ATOM 2158 N N . GLY A 1 270 ? -34.471 30.607 -54.433 1.00 39.78 270 GLY A N 1
ATOM 2159 C CA . GLY A 1 270 ? -34.822 30.406 -55.852 1.00 39.78 270 GLY A CA 1
ATOM 2160 C C . GLY A 1 270 ? -33.846 29.688 -56.803 1.00 39.78 270 GLY A C 1
ATOM 2161 O O . GLY A 1 270 ? -32.915 30.314 -57.285 1.00 39.78 270 GLY A O 1
ATOM 2162 N N . LYS A 1 271 ? -34.222 28.436 -57.131 1.00 47.72 271 LYS A N 1
ATOM 2163 C CA . LYS A 1 271 ? -34.281 27.735 -58.444 1.00 47.72 271 LYS A CA 1
ATOM 2164 C C . LYS A 1 271 ? -33.123 27.870 -59.450 1.00 47.72 271 LYS A C 1
ATOM 2166 O O . LYS A 1 271 ? -32.749 28.975 -59.800 1.00 47.72 271 LYS A O 1
ATOM 2171 N N . ASP A 1 272 ? -32.659 26.715 -59.942 1.00 48.00 272 ASP A N 1
ATOM 2172 C CA . ASP A 1 272 ? -32.597 26.260 -61.357 1.00 48.00 272 ASP A CA 1
ATOM 2173 C C . ASP A 1 272 ? -31.854 24.896 -61.344 1.00 48.00 272 ASP A C 1
ATOM 2175 O O . ASP A 1 272 ? -30.825 24.773 -60.688 1.00 48.00 272 ASP A O 1
ATOM 2179 N N . GLU A 1 273 ? -32.521 23.770 -61.628 1.00 50.75 273 GLU A N 1
ATOM 2180 C CA . GLU A 1 273 ? -32.548 23.029 -62.912 1.00 50.75 273 GLU A CA 1
ATOM 2181 C C . GLU A 1 273 ? -31.247 22.274 -63.279 1.00 50.75 273 GLU A C 1
ATOM 2183 O O . GLU A 1 273 ? -30.158 22.652 -62.872 1.00 50.75 273 GLU A O 1
ATOM 2188 N N . GLU A 1 274 ? -31.421 21.200 -64.069 1.00 53.69 274 GLU A N 1
ATOM 2189 C CA . GLU A 1 274 ? -30.422 20.320 -64.724 1.00 53.69 274 GLU A CA 1
ATOM 2190 C C . GLU A 1 274 ? -30.017 19.056 -63.927 1.00 53.69 274 GLU A C 1
ATOM 2192 O O . GLU A 1 274 ? -29.267 19.093 -62.959 1.00 53.69 274 GLU A O 1
ATOM 2197 N N . GLU A 1 275 ? -30.675 17.904 -64.104 1.00 53.59 275 GLU A N 1
ATOM 2198 C CA . GLU A 1 275 ? -30.713 16.983 -65.261 1.00 53.59 275 GLU A CA 1
ATOM 2199 C C . GLU A 1 275 ? -29.391 16.219 -65.522 1.00 53.59 275 GLU A C 1
ATOM 2201 O O . GLU A 1 275 ? -28.357 16.792 -65.830 1.00 53.59 275 GLU A O 1
ATOM 2206 N N . LYS A 1 276 ? -29.545 14.883 -65.536 1.00 49.44 276 LYS A N 1
ATOM 2207 C CA . LYS A 1 276 ? -28.803 13.846 -66.282 1.00 49.44 276 LYS A CA 1
ATOM 2208 C C . LYS A 1 276 ? -27.560 13.158 -65.688 1.00 49.44 276 LYS A C 1
ATOM 2210 O O . LYS A 1 276 ? -26.469 13.710 -65.644 1.00 49.44 276 LYS A O 1
ATOM 2215 N N . LEU A 1 277 ? -27.801 11.844 -65.537 1.00 47.53 277 LEU A N 1
ATOM 2216 C CA . LEU A 1 277 ? -26.949 10.655 -65.729 1.00 47.53 277 LEU A CA 1
ATOM 2217 C C . LEU A 1 277 ? -26.016 10.249 -64.586 1.00 47.53 277 LEU A C 1
ATOM 2219 O O . LEU A 1 277 ? -24.937 10.849 -64.423 1.00 47.53 277 LEU A O 1
#

Nearest PDB structures (foldseek):
  7yqc-assembly1_B  TM=2.866E-01  e=8.792E+00  Homo sapiens

pLDDT: mean 70.46, std 20.26, range [31.72, 96.69]

Secondary structure (DSSP, 8-state):
--STTT--B-TTT--B-SEEEEEEEETTEEEEEEPPP----PPP------------TTSHHHHSS---------------HHHHHHHHHHHHHHHHHHHHHHHHTT-PBPP----TTTT-----HHHHHH-THHHHHHHHHHHHHHHHHHHHS---TT----------SS-HHHHHHHHHHHHHHHHHHHHHHHHHHTTS-TTSHHHHHHHHHHHGGGHHHHHHHHHHHHHS---HHHHHHHPPB--TTTTS------PPP----------------

Foldseek 3Di:
DPVCLVAQADPVPRDGHQKDWDDCDDPPDIDIDGHDPPDPDDDDDDDDDDDDDPDPPVPVCPPDNDPPPPPPPVPPPPDDVVVVVVVVVVVLVVVLVVLLVCLVVVWAFDDDDPDPVQQFDDQALVCCVVCVVLVVLVLVVQLSNLVSQVVNCPPPPDPPPDPDDDDPDPDPVVVVVVVVVVSVVSNVLSVQLSVLSNPDDCVDPVSLVSSCVRRPPCSVRVSSVSSRVSRGPDHPVRCVVPGDTDDPPPPPDPDPPDDDDDDDDDDDDDDDDDDDD